Protein AF-K1T8C3-F1 (afdb_monomer)

Sequence (220 aa):
MRKIKLTFLLGMFLASLPAIAQTEEDAKNAALDFLKQKKGNAKLELSSSKLDVGTTSANAKSVGSSSTKSTGEVYAFNVQGGGFALVCTGNGNTAVAGYSNSGSLDVDNVPEAMKTWLTGYQAVMASSSLATKEPGWEGPSVTPVAPLIKTQWGQSAPYNCKCPSDGKQTAIVGCVPVALAQVLNYYHQNQKGGGSLKYAHVDSETEYEIDYSSTTYDWK

Nearest PDB structures (foldseek):
  8ain-assembly1_B  TM=4.071E-01  e=1.599E+00  Macrococcoides caseolyticum
  8avg-assembly1_B  TM=6.841E-01  e=3.950E+00  Mus musculus
  8pty-assembly1_B  TM=6.677E-01  e=5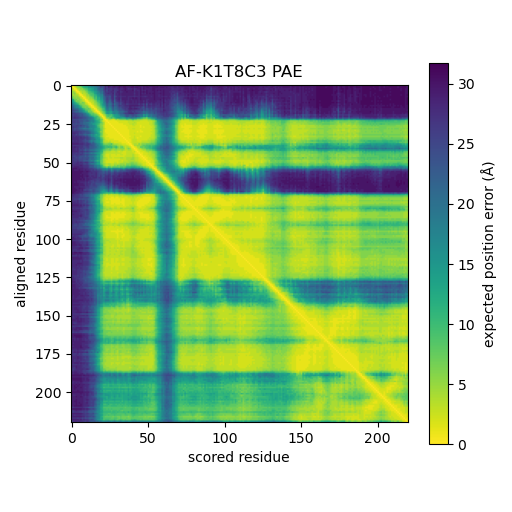.028E+00  Homo sapiens

InterPro domains:
  IPR000200 Peptidase C10, streptopain [PF01640] (153-220)
  IPR025896 Spi protease inhibitor [PF13734] (23-123)
  IPR038765 Papain-like cysteine peptidase superfamily [SSF54001] (23-219)
  IPR044934 Peptidase C10, streptopain superfmaily [G3DSA:3.90.70.50] (19-173)

Secondary structure (DSSP, 8-state):
-----------------------HHHHHHHHHHHHHHHTTS----EEEEE--------S-------------EEEEEEETTS-EEEEEEETTEEEEEEEESSS---GGG--HHHHHHHHHHHHHHT-TT--SSPPP--SPPPPPPPPS------SSTTTTTTS-B-SS-B----HHHHHHHHHHHHHT--SPP-SEEEEEETTTTEEEEEETTT------

Structure (mmCIF, N/CA/C/O backbone):
data_AF-K1T8C3-F1
#
_entry.id   AF-K1T8C3-F1
#
loop_
_atom_site.group_PDB
_atom_site.id
_atom_site.type_symbol
_atom_site.label_atom_id
_atom_site.label_alt_id
_atom_site.label_comp_id
_atom_site.label_asym_id
_atom_site.label_entity_id
_atom_site.label_seq_id
_atom_site.pdbx_PDB_ins_code
_atom_site.Cartn_x
_atom_site.Cartn_y
_atom_site.Cartn_z
_atom_site.occupancy
_atom_site.B_iso_or_equiv
_atom_site.auth_seq_id
_atom_site.auth_comp_id
_atom_site.auth_asym_id
_atom_site.auth_atom_id
_atom_site.pdbx_PDB_model_num
ATOM 1 N N . MET A 1 1 ? -39.412 14.018 74.501 1.00 39.91 1 MET A N 1
ATOM 2 C CA . MET A 1 1 ? -37.997 13.835 74.101 1.00 39.91 1 MET A CA 1
ATOM 3 C C . MET A 1 1 ? -37.887 12.628 73.172 1.00 39.91 1 MET A C 1
ATOM 5 O O . MET A 1 1 ? -37.902 11.503 73.649 1.00 39.91 1 MET A O 1
ATOM 9 N N . ARG A 1 2 ? -37.851 12.830 71.848 1.00 37.34 2 ARG A N 1
ATOM 10 C CA . ARG A 1 2 ? -37.714 11.750 70.852 1.00 37.34 2 ARG A CA 1
ATOM 11 C C . ARG A 1 2 ? -36.472 12.053 70.012 1.00 37.34 2 ARG A C 1
ATOM 13 O O . ARG A 1 2 ? -36.395 13.112 69.402 1.00 37.34 2 ARG A O 1
ATOM 20 N N . LYS A 1 3 ? -35.467 11.176 70.088 1.00 35.62 3 LYS A N 1
ATOM 21 C CA . LYS A 1 3 ? -34.147 11.358 69.467 1.00 35.62 3 LYS A CA 1
ATOM 22 C C . LYS A 1 3 ? -34.259 11.170 67.949 1.00 35.62 3 LYS A C 1
ATOM 24 O O . LYS A 1 3 ? -34.654 10.097 67.501 1.00 35.62 3 LYS A O 1
ATOM 29 N N . ILE A 1 4 ? -33.908 12.198 67.181 1.00 43.34 4 ILE A N 1
ATOM 30 C CA . ILE A 1 4 ? -33.774 12.141 65.720 1.00 43.34 4 ILE A CA 1
ATOM 31 C C . ILE A 1 4 ? -32.417 11.497 65.418 1.00 43.34 4 ILE A C 1
ATOM 33 O O . ILE A 1 4 ? -31.380 12.020 65.823 1.00 43.34 4 ILE A O 1
ATOM 37 N N . LYS A 1 5 ? -32.417 10.334 64.758 1.00 40.81 5 LYS A N 1
ATOM 38 C CA . LYS A 1 5 ? -31.193 9.705 64.247 1.00 40.81 5 LYS A CA 1
ATOM 39 C C . LYS A 1 5 ? -30.877 10.307 62.878 1.00 40.81 5 LYS A C 1
ATOM 41 O O . LYS A 1 5 ? -31.570 10.032 61.904 1.00 40.81 5 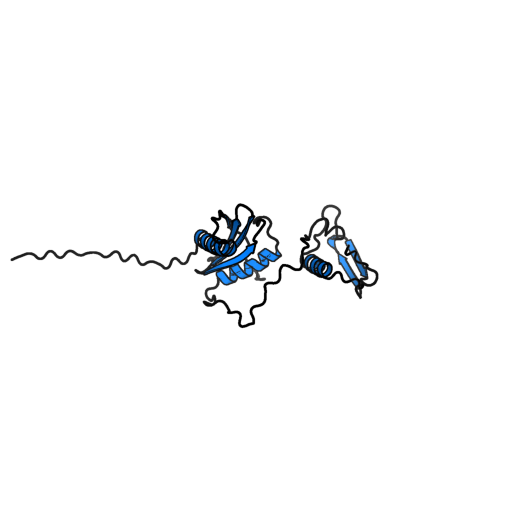LYS A O 1
ATOM 46 N N . LEU A 1 6 ? -29.850 11.150 62.838 1.00 39.12 6 LEU A N 1
ATOM 47 C CA . LEU A 1 6 ? -29.248 11.666 61.614 1.00 39.12 6 LEU A CA 1
ATOM 48 C C . LEU A 1 6 ? -28.389 10.548 61.010 1.00 39.12 6 LEU A C 1
ATOM 50 O O . LEU A 1 6 ? -27.412 10.120 61.622 1.00 39.12 6 LEU A O 1
ATOM 54 N N . THR A 1 7 ? -28.779 10.043 59.843 1.00 44.94 7 THR A N 1
ATOM 55 C CA . THR A 1 7 ? -28.033 8.995 59.134 1.00 44.94 7 THR A CA 1
ATOM 56 C C . THR A 1 7 ? -27.336 9.668 57.960 1.00 44.94 7 THR A C 1
ATOM 58 O O . THR A 1 7 ? -27.992 10.125 57.029 1.00 44.94 7 THR A O 1
ATOM 61 N N . PHE A 1 8 ? -26.016 9.816 58.059 1.00 42.06 8 PHE A N 1
ATOM 62 C CA . PHE A 1 8 ? -25.177 10.462 57.055 1.00 42.06 8 PHE A CA 1
ATOM 63 C C . PHE A 1 8 ? -24.877 9.444 55.947 1.00 42.06 8 PHE A C 1
ATOM 65 O O . PHE A 1 8 ? -24.092 8.518 56.143 1.00 42.06 8 PHE A O 1
ATOM 72 N N . LEU A 1 9 ? -25.559 9.567 54.808 1.00 41.97 9 LEU A N 1
ATOM 73 C CA . LEU A 1 9 ? -25.310 8.752 53.620 1.00 41.97 9 LEU A CA 1
ATOM 74 C C . LEU A 1 9 ? -24.150 9.399 52.852 1.00 41.97 9 LEU A C 1
ATOM 76 O O . LEU A 1 9 ? -24.328 10.386 5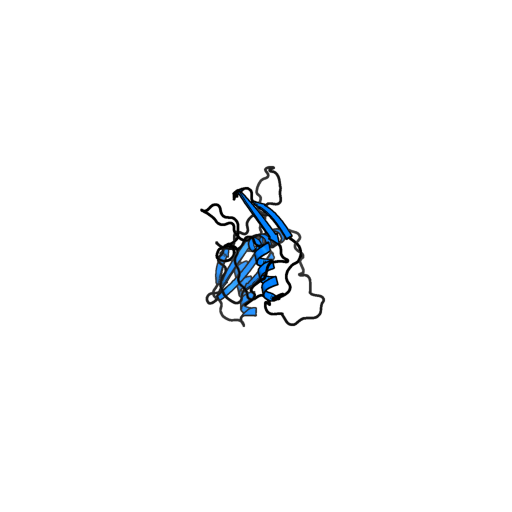2.141 1.00 41.97 9 LEU A O 1
ATOM 80 N N . LEU A 1 10 ? -22.942 8.878 53.070 1.00 41.66 10 LEU A N 1
ATOM 81 C CA . LEU A 1 10 ? -21.730 9.283 52.365 1.00 41.66 10 LEU A CA 1
ATOM 82 C C . LEU A 1 10 ? -21.832 8.792 50.912 1.00 41.66 10 LEU A C 1
ATOM 84 O O . LEU A 1 10 ? -21.573 7.628 50.616 1.00 41.66 10 LEU A O 1
ATOM 88 N N . GLY A 1 11 ? -22.277 9.672 50.016 1.00 42.03 11 GLY A N 1
ATOM 89 C CA . GLY A 1 11 ? -22.319 9.409 48.582 1.00 42.03 11 GLY A CA 1
ATOM 90 C C . GLY A 1 11 ? -20.906 9.242 48.030 1.00 42.03 11 GLY A C 1
ATOM 91 O O . GLY A 1 11 ? -20.135 10.199 47.983 1.00 42.03 11 GLY A O 1
ATOM 92 N N . MET A 1 12 ? -20.571 8.025 47.605 1.00 46.81 12 MET A N 1
ATOM 93 C CA . MET A 1 12 ? -19.387 7.747 46.796 1.00 46.81 12 MET A CA 1
ATOM 94 C C . MET A 1 12 ? -19.615 8.370 45.413 1.00 46.81 12 MET A C 1
ATOM 96 O O . MET A 1 12 ? -20.233 7.773 44.534 1.00 46.81 12 MET A O 1
ATOM 100 N N . PHE A 1 13 ? -19.167 9.612 45.235 1.00 42.78 13 PHE A N 1
ATOM 101 C CA . PHE A 1 13 ? -19.073 10.245 43.925 1.00 42.78 13 PHE A CA 1
ATOM 102 C C . PHE A 1 13 ? -17.903 9.574 43.191 1.00 42.78 13 PHE A C 1
ATOM 104 O O . PHE A 1 13 ? -16.757 10.012 43.275 1.00 42.78 13 PHE A O 1
ATOM 111 N N . LEU A 1 14 ? -18.174 8.449 42.525 1.00 41.88 14 LEU A N 1
ATOM 112 C CA . LEU A 1 14 ? -17.294 7.924 41.486 1.00 41.88 14 LEU A CA 1
ATOM 113 C C . LEU A 1 14 ? -17.307 8.959 40.363 1.00 41.88 14 LEU A C 1
ATOM 115 O O . LEU A 1 14 ? -18.181 8.946 39.501 1.00 41.88 14 LEU A O 1
ATOM 119 N N . ALA A 1 15 ? -16.372 9.906 40.413 1.00 36.47 15 ALA A N 1
ATOM 120 C CA . ALA A 1 15 ? -16.057 10.726 39.262 1.00 36.47 15 ALA A CA 1
ATOM 121 C C . ALA A 1 15 ? -15.647 9.760 38.145 1.00 36.47 15 ALA A C 1
ATOM 123 O O . ALA A 1 15 ? -14.562 9.177 38.192 1.00 36.47 15 ALA A O 1
ATOM 124 N N . SER A 1 16 ? -16.539 9.538 37.177 1.00 41.22 16 SER A N 1
ATOM 125 C CA . SER A 1 16 ? -16.178 8.886 35.928 1.00 41.22 16 SER A CA 1
ATOM 126 C C . SER A 1 16 ? -15.172 9.807 35.249 1.00 41.22 16 SER A C 1
ATOM 128 O O . SER A 1 16 ? -15.541 10.786 34.597 1.00 41.22 16 SER A O 1
ATOM 130 N N . LEU A 1 17 ? -13.887 9.540 35.463 1.00 37.34 17 LEU A N 1
ATOM 131 C CA . LEU A 1 17 ? -12.852 10.074 34.597 1.00 37.34 17 LEU A CA 1
ATOM 132 C C . LEU A 1 17 ? -13.274 9.697 33.170 1.00 37.34 17 LEU A C 1
ATOM 134 O O . LEU A 1 17 ? -13.581 8.521 32.944 1.00 37.34 17 LEU A O 1
ATOM 138 N N . PRO A 1 18 ? -13.360 10.644 32.219 1.00 39.75 18 PRO A N 1
ATOM 139 C CA . PRO A 1 18 ? -13.521 10.261 30.829 1.00 39.75 18 PRO A CA 1
ATOM 140 C C . PRO A 1 18 ? -12.344 9.339 30.517 1.00 39.75 18 PRO A C 1
ATOM 142 O O . PRO A 1 18 ? -11.188 9.713 30.721 1.00 39.75 18 PRO A O 1
ATOM 145 N N . ALA A 1 19 ? -12.638 8.097 30.139 1.00 39.19 19 ALA A N 1
ATOM 146 C CA . ALA A 1 19 ? -11.622 7.118 29.803 1.00 39.19 19 ALA A CA 1
ATOM 147 C C . ALA A 1 19 ? -10.959 7.565 28.494 1.00 39.19 19 ALA A C 1
ATOM 149 O O . ALA A 1 19 ? -11.353 7.154 27.409 1.00 39.19 19 ALA A O 1
ATOM 150 N N . ILE A 1 20 ? -9.978 8.464 28.580 1.00 50.44 20 ILE A N 1
ATOM 151 C CA . ILE A 1 20 ? -9.155 8.861 27.436 1.00 50.44 20 ILE A CA 1
ATOM 152 C C . ILE A 1 20 ? -8.042 7.819 27.305 1.00 50.44 20 ILE A C 1
ATOM 154 O O . ILE A 1 20 ? -6.873 8.066 27.585 1.00 50.44 20 ILE A O 1
ATOM 158 N N . ALA A 1 21 ? -8.451 6.609 26.946 1.00 49.03 21 ALA A N 1
ATOM 159 C CA . ALA A 1 21 ? -7.615 5.552 26.407 1.00 49.03 21 ALA A CA 1
ATOM 160 C C . ALA A 1 21 ? -8.556 4.653 25.607 1.00 49.03 21 ALA A C 1
ATOM 162 O O . ALA A 1 21 ? -9.260 3.825 26.179 1.00 49.03 21 ALA A O 1
ATOM 163 N N . GLN A 1 22 ? -8.624 4.877 24.297 1.00 70.69 22 GLN A N 1
ATOM 164 C CA . GLN A 1 22 ? -9.286 3.922 23.421 1.00 70.69 22 GLN A CA 1
ATOM 165 C C . GLN A 1 22 ? -8.441 2.665 23.350 1.00 70.69 22 GLN A C 1
ATOM 167 O O . GLN A 1 22 ? -7.231 2.726 23.143 1.00 70.69 22 GLN A O 1
ATOM 172 N N . THR A 1 23 ? -9.095 1.544 23.590 1.00 80.38 23 THR A N 1
ATOM 173 C CA . THR A 1 23 ? -8.469 0.237 23.714 1.00 80.38 23 THR A CA 1
ATOM 174 C C . THR A 1 23 ? -8.455 -0.487 22.369 1.00 80.38 23 THR A C 1
ATOM 176 O O . THR A 1 23 ? -9.200 -0.152 21.448 1.00 80.38 23 THR A O 1
ATOM 179 N N . GLU A 1 24 ? -7.646 -1.540 22.264 1.00 89.12 24 GLU A N 1
ATOM 180 C CA . GLU A 1 24 ? -7.713 -2.495 21.149 1.00 89.12 24 GLU A CA 1
ATOM 181 C C . GLU A 1 24 ? -9.136 -3.048 20.940 1.00 89.12 24 GLU A C 1
ATOM 183 O O . GLU A 1 24 ? -9.548 -3.295 19.808 1.00 89.12 24 GLU A O 1
ATOM 188 N N . GLU A 1 25 ? -9.914 -3.192 22.017 1.00 88.88 25 GLU A N 1
ATOM 189 C CA . GLU A 1 25 ? -11.302 -3.651 21.948 1.00 88.88 25 GLU A CA 1
ATOM 190 C C . GLU A 1 25 ? -12.218 -2.611 21.282 1.00 88.88 25 GLU A C 1
ATOM 192 O O . GLU A 1 25 ? -13.070 -2.977 20.474 1.00 88.88 25 GLU A O 1
ATOM 197 N N . ASP A 1 26 ? -12.011 -1.314 21.530 1.00 88.62 26 ASP A N 1
ATOM 198 C CA . ASP A 1 26 ? -12.749 -0.247 20.836 1.00 88.62 26 ASP A CA 1
ATOM 199 C C . ASP A 1 26 ? -12.435 -0.255 19.336 1.00 88.62 26 ASP A C 1
ATOM 201 O O . ASP A 1 26 ? -13.340 -0.183 18.499 1.00 88.62 26 ASP A O 1
ATOM 205 N N . ALA A 1 27 ? -11.157 -0.434 18.988 1.00 92.94 27 ALA A N 1
ATOM 206 C CA . ALA A 1 27 ? -10.725 -0.574 17.603 1.00 92.94 27 ALA A CA 1
ATOM 207 C C . ALA A 1 27 ? -11.364 -1.801 16.930 1.00 92.94 27 ALA A C 1
ATOM 209 O O . ALA A 1 27 ? -11.846 -1.726 15.797 1.00 92.94 27 ALA A O 1
ATOM 210 N N . LYS A 1 28 ? -11.420 -2.927 17.647 1.00 94.38 28 LYS A N 1
ATOM 211 C CA . LYS A 1 28 ? -12.033 -4.171 17.176 1.00 94.38 28 LYS A CA 1
ATOM 212 C C . LYS A 1 28 ? -13.534 -4.021 16.960 1.00 94.38 28 LYS A C 1
ATOM 214 O O . LYS A 1 28 ? -14.050 -4.504 15.952 1.00 94.38 28 LYS A O 1
ATOM 219 N N . ASN A 1 29 ? -14.231 -3.340 17.866 1.00 92.62 29 ASN A N 1
ATOM 220 C CA . ASN A 1 29 ? -15.659 -3.061 17.731 1.00 92.62 29 ASN A CA 1
ATOM 221 C C . ASN A 1 29 ? -15.935 -2.170 16.515 1.00 92.62 29 ASN A C 1
ATOM 223 O O . ASN A 1 29 ? -16.790 -2.512 15.698 1.00 92.62 29 ASN A O 1
ATOM 227 N N . ALA A 1 30 ? -15.141 -1.114 16.311 1.00 93.38 30 ALA A N 1
ATOM 228 C CA . ALA A 1 30 ? -15.240 -0.277 15.115 1.00 93.38 30 ALA A CA 1
ATOM 229 C C . ALA A 1 30 ? -15.002 -1.076 13.818 1.00 93.38 30 ALA A C 1
ATOM 231 O O . ALA A 1 30 ? -15.750 -0.923 12.849 1.00 93.38 30 ALA A O 1
ATOM 232 N N . ALA A 1 31 ? -14.007 -1.972 13.800 1.00 95.06 31 ALA A N 1
ATOM 233 C CA . ALA A 1 31 ? -13.770 -2.872 12.671 1.00 95.06 31 ALA A CA 1
ATOM 234 C C . ALA A 1 31 ? -14.957 -3.816 12.423 1.00 95.06 31 ALA A C 1
ATOM 236 O O . ALA A 1 31 ? -15.388 -3.976 11.279 1.00 95.06 31 ALA A O 1
ATOM 237 N N . LEU A 1 32 ? -15.493 -4.441 13.477 1.00 93.50 32 LEU A N 1
ATOM 238 C CA . LEU A 1 32 ? -16.640 -5.346 13.391 1.00 93.50 32 LEU A CA 1
ATOM 239 C C . LEU A 1 32 ? -17.866 -4.643 12.818 1.00 93.50 32 LEU A C 1
ATOM 241 O O . LEU A 1 32 ? -18.482 -5.173 11.894 1.00 93.50 32 LEU A O 1
ATOM 245 N N . ASP A 1 33 ? -18.219 -3.476 13.349 1.00 92.56 33 ASP A N 1
ATOM 246 C CA . ASP A 1 33 ? -19.406 -2.733 12.927 1.00 92.56 33 ASP A CA 1
ATOM 247 C C . ASP A 1 33 ? -19.290 -2.296 11.466 1.00 92.56 33 ASP A C 1
ATOM 249 O O . ASP A 1 33 ? -20.199 -2.537 10.665 1.00 92.56 33 ASP A O 1
ATOM 253 N N . PHE A 1 34 ? -18.126 -1.767 11.082 1.00 93.81 34 PHE A N 1
ATOM 254 C CA . PHE A 1 34 ? -17.842 -1.396 9.701 1.00 93.81 34 PHE A CA 1
ATOM 255 C C . PHE A 1 34 ? -17.934 -2.598 8.746 1.00 93.81 34 PHE A C 1
ATOM 257 O O . PHE A 1 34 ? -18.611 -2.544 7.715 1.00 93.81 34 PHE A O 1
ATOM 264 N N . LEU A 1 35 ? -17.282 -3.716 9.079 1.00 93.19 35 LEU A N 1
ATOM 265 C CA . LEU A 1 35 ? -17.250 -4.898 8.217 1.00 93.19 35 LEU A CA 1
ATOM 266 C C . LEU A 1 35 ? -18.611 -5.600 8.139 1.00 93.19 35 LEU A C 1
ATOM 268 O O . LEU A 1 35 ? -18.974 -6.085 7.066 1.00 93.19 35 LEU A O 1
ATOM 272 N N . LYS A 1 36 ? -19.393 -5.624 9.225 1.00 91.56 36 LYS A N 1
ATOM 273 C CA . LYS A 1 36 ? -20.777 -6.126 9.218 1.00 91.56 36 LYS A CA 1
ATOM 274 C C . LYS A 1 36 ? -21.643 -5.312 8.271 1.00 91.56 36 LYS A C 1
ATOM 276 O O . LYS A 1 36 ? -22.333 -5.901 7.441 1.00 91.56 36 LYS A O 1
ATOM 281 N N . GLN A 1 37 ? -21.553 -3.983 8.326 1.00 89.75 37 GLN A N 1
ATOM 282 C CA . GLN A 1 37 ? -22.290 -3.117 7.408 1.00 89.75 37 GLN A CA 1
ATOM 283 C C . GLN A 1 37 ? -21.930 -3.414 5.943 1.00 89.75 37 GLN A C 1
ATOM 285 O O . GLN A 1 37 ? -22.808 -3.446 5.083 1.00 89.75 37 GLN A O 1
ATOM 290 N N . LYS A 1 38 ? -20.650 -3.687 5.652 1.00 86.25 38 LYS A N 1
ATOM 291 C CA . LYS A 1 38 ? -20.183 -4.029 4.297 1.00 86.25 38 LYS A CA 1
ATOM 292 C C . LYS A 1 38 ? -20.557 -5.443 3.844 1.00 86.25 38 LYS A C 1
ATOM 294 O O . LYS A 1 38 ? -20.815 -5.635 2.660 1.00 86.25 38 LYS A O 1
ATOM 299 N N . LYS A 1 39 ? -20.592 -6.423 4.753 1.00 83.19 39 LYS A N 1
ATOM 300 C CA . LYS A 1 39 ? -20.848 -7.848 4.459 1.00 83.19 39 LYS A CA 1
ATOM 301 C C . LYS A 1 39 ? -22.284 -8.304 4.764 1.00 83.19 39 LYS A C 1
ATOM 303 O O . LYS A 1 39 ? -22.534 -9.503 4.853 1.00 83.19 39 LYS A O 1
ATOM 308 N N . GLY A 1 40 ? -23.232 -7.380 4.929 1.00 83.19 40 GLY A N 1
ATOM 309 C CA . GLY A 1 40 ? -24.651 -7.711 5.107 1.00 83.19 40 GLY A CA 1
ATOM 310 C C . GLY A 1 40 ? -24.998 -8.309 6.476 1.00 83.19 40 GLY A C 1
ATOM 311 O O . GLY A 1 40 ? -25.798 -9.234 6.556 1.00 83.19 40 GLY A O 1
ATOM 312 N N . ASN A 1 41 ? -24.404 -7.789 7.554 1.00 79.25 41 ASN A N 1
ATOM 313 C CA . ASN A 1 41 ? -24.651 -8.178 8.951 1.00 79.25 41 ASN A CA 1
ATOM 314 C C . ASN A 1 41 ? -24.329 -9.643 9.295 1.00 79.25 41 ASN A C 1
ATOM 316 O O . ASN A 1 41 ? -24.865 -10.192 10.260 1.00 79.25 41 ASN A O 1
ATOM 320 N N . ALA A 1 42 ? -23.430 -10.278 8.543 1.00 80.62 42 ALA A N 1
ATOM 321 C CA . ALA A 1 42 ? -22.931 -11.608 8.872 1.00 80.62 42 ALA A CA 1
ATOM 322 C C . ALA A 1 42 ? -22.225 -11.630 10.242 1.00 80.62 42 ALA A C 1
ATOM 324 O O . ALA A 1 42 ? -21.601 -10.651 10.661 1.00 80.62 42 ALA A O 1
ATOM 325 N N . LYS A 1 43 ? -22.271 -12.775 10.932 1.00 87.62 43 LYS A N 1
ATOM 326 C CA . LYS A 1 43 ? -21.401 -13.014 12.088 1.00 87.62 43 LYS A CA 1
ATOM 327 C C . LYS A 1 43 ? -19.959 -13.118 11.580 1.00 87.62 43 LYS A C 1
ATOM 329 O O . LYS A 1 43 ? -19.666 -13.982 10.760 1.00 87.62 43 LYS A O 1
ATOM 334 N N . LEU A 1 44 ? -19.084 -12.230 12.051 1.00 91.38 44 LEU A N 1
ATOM 335 C CA . LEU A 1 44 ? -17.672 -12.184 11.670 1.00 91.38 44 LEU A CA 1
ATOM 336 C C . LEU A 1 44 ? -16.800 -12.551 12.867 1.00 91.38 44 LEU A C 1
ATOM 338 O O . LEU A 1 44 ? -17.039 -12.070 13.975 1.00 91.38 44 LEU A O 1
ATOM 342 N N . GLU A 1 45 ? -15.777 -13.361 12.621 1.00 93.88 45 GLU A N 1
ATOM 343 C CA . GLU A 1 45 ? -14.712 -13.637 13.582 1.00 93.88 45 GLU A CA 1
ATOM 344 C C . GLU A 1 45 ? -13.432 -12.957 13.100 1.00 93.88 45 G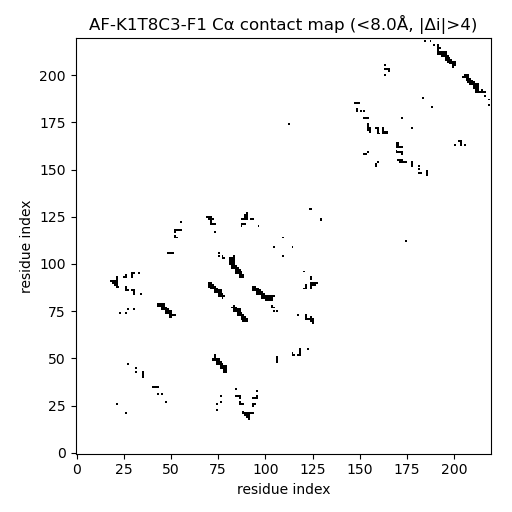LU A C 1
ATOM 346 O O . GLU A 1 45 ? -13.052 -13.096 11.933 1.00 93.88 45 GLU A O 1
ATOM 351 N N . LEU A 1 46 ? -12.811 -12.171 13.984 1.00 93.69 46 LEU A N 1
ATOM 352 C CA . LEU A 1 46 ? -11.629 -11.371 13.676 1.00 93.69 46 LEU A CA 1
ATOM 353 C C . LEU A 1 46 ? -10.438 -11.832 14.513 1.00 93.69 46 LEU A C 1
ATOM 355 O O . LEU A 1 46 ? -10.566 -11.972 15.732 1.00 93.69 46 LEU A O 1
ATOM 359 N N . SER A 1 47 ? -9.273 -11.972 13.884 1.00 94.75 47 SER A N 1
ATOM 360 C CA . SER A 1 47 ? -7.993 -11.977 14.594 1.00 94.75 47 SER A CA 1
ATOM 361 C C . SER A 1 47 ? -7.451 -10.553 14.662 1.00 94.75 47 SER A C 1
ATOM 363 O O . SER A 1 47 ? -7.436 -9.862 13.643 1.00 94.75 47 SER A O 1
ATOM 365 N N . SER A 1 48 ? -6.993 -10.136 15.838 1.00 94.44 48 SER A N 1
ATOM 366 C CA . SER A 1 48 ? -6.405 -8.815 16.061 1.00 94.44 48 SER A CA 1
ATOM 367 C C . SER A 1 48 ? -4.884 -8.874 16.000 1.00 94.44 48 SER A C 1
ATOM 369 O O . SER A 1 48 ? -4.269 -9.849 16.437 1.00 94.44 48 SER A O 1
ATOM 371 N N . SER A 1 49 ? -4.267 -7.831 15.461 1.00 94.00 49 SER A N 1
ATOM 372 C CA . SER A 1 49 ? -2.823 -7.636 15.494 1.00 94.00 49 SER A CA 1
ATOM 373 C C . SER A 1 49 ? -2.517 -6.148 15.557 1.00 94.00 49 SER A C 1
ATOM 375 O O . SER A 1 49 ? -3.006 -5.368 14.740 1.00 94.00 49 SER A O 1
ATOM 377 N N . LYS A 1 50 ? -1.691 -5.739 16.519 1.00 92.25 50 LYS A N 1
ATOM 378 C CA . LYS A 1 50 ? -1.152 -4.380 16.541 1.00 92.25 50 LYS A CA 1
ATOM 379 C C . LYS A 1 50 ? -0.105 -4.248 15.440 1.00 92.25 50 LYS A C 1
ATOM 381 O O . LYS A 1 50 ? 0.787 -5.085 15.345 1.00 92.25 50 LYS A O 1
ATOM 386 N N . LEU A 1 51 ? -0.214 -3.203 14.630 1.00 91.12 51 LEU A N 1
ATOM 387 C CA . LEU A 1 51 ? 0.721 -2.939 13.546 1.00 91.12 51 LEU A CA 1
ATOM 388 C C . LEU A 1 51 ? 1.753 -1.897 13.983 1.00 91.12 51 LEU A C 1
ATOM 390 O O . LEU A 1 51 ? 1.395 -0.777 14.352 1.00 91.12 51 LEU A O 1
ATOM 394 N N . ASP A 1 52 ? 3.033 -2.256 13.904 1.00 89.38 52 ASP A N 1
ATOM 395 C CA . ASP A 1 52 ? 4.123 -1.295 14.054 1.00 89.38 52 ASP A CA 1
ATOM 396 C C . ASP A 1 52 ? 4.348 -0.560 12.727 1.00 89.38 52 ASP A C 1
ATOM 398 O O . ASP A 1 52 ? 4.891 -1.099 11.759 1.00 89.38 52 ASP A O 1
ATOM 402 N N . VAL A 1 53 ? 3.877 0.683 12.673 1.00 84.62 53 VAL A N 1
ATOM 403 C CA . VAL A 1 53 ? 4.011 1.557 11.502 1.00 84.62 53 VAL A CA 1
ATOM 404 C C . VAL A 1 53 ? 5.279 2.417 11.560 1.00 84.62 53 VAL A C 1
ATOM 406 O O . VAL A 1 53 ? 5.532 3.183 10.635 1.00 84.62 53 VAL A O 1
ATOM 409 N N . GLY A 1 54 ? 6.101 2.260 12.605 1.00 76.75 54 GLY A N 1
ATOM 410 C CA . GLY A 1 54 ? 7.260 3.101 12.884 1.00 76.75 54 GLY A CA 1
ATOM 411 C C . GLY A 1 54 ? 6.886 4.429 13.547 1.00 76.75 54 GLY A C 1
ATOM 412 O O . GLY A 1 54 ? 5.719 4.775 13.707 1.00 76.75 54 GLY A O 1
ATOM 413 N N . THR A 1 55 ? 7.897 5.197 13.958 1.00 62.84 55 THR A N 1
ATOM 414 C CA . THR A 1 55 ? 7.704 6.564 14.462 1.00 62.84 55 THR A CA 1
ATOM 415 C C . THR A 1 55 ? 7.912 7.568 13.334 1.00 62.84 55 THR A C 1
ATOM 417 O O . THR A 1 55 ? 8.705 7.334 12.420 1.00 62.84 55 THR A O 1
ATOM 420 N N . THR A 1 56 ? 7.231 8.715 13.389 1.00 50.22 56 THR A N 1
ATOM 421 C CA . THR A 1 56 ? 7.539 9.850 12.513 1.00 50.22 56 THR A CA 1
ATOM 422 C C . THR A 1 56 ? 8.955 10.347 12.815 1.00 50.22 56 THR A C 1
ATOM 424 O O . THR A 1 56 ? 9.145 11.253 13.625 1.00 50.22 56 THR A O 1
ATOM 427 N N . SER A 1 57 ? 9.969 9.767 12.173 1.00 39.75 57 SER A N 1
ATOM 428 C CA . SER A 1 57 ? 11.300 10.362 12.110 1.00 39.75 57 SER A CA 1
ATOM 429 C C . SER A 1 57 ? 11.254 11.470 11.061 1.00 39.75 57 SER A C 1
ATOM 431 O O . SER A 1 57 ? 11.723 11.338 9.934 1.00 39.75 57 SER A O 1
ATOM 433 N N . ALA A 1 58 ? 10.608 12.583 11.416 1.00 38.41 58 ALA A N 1
ATOM 434 C CA . ALA A 1 58 ? 10.960 13.842 10.785 1.00 38.41 58 ALA A CA 1
ATOM 435 C C . ALA A 1 58 ? 12.452 14.061 11.069 1.00 38.41 58 ALA A C 1
ATOM 437 O O . ALA A 1 58 ? 12.889 13.818 12.190 1.00 38.41 58 ALA A O 1
ATOM 438 N N . ASN A 1 59 ? 13.215 14.488 10.065 1.00 33.50 59 ASN A N 1
ATOM 439 C CA . ASN A 1 59 ? 14.614 14.920 10.143 1.00 33.50 59 ASN A CA 1
ATOM 440 C C . ASN A 1 59 ? 14.885 15.879 11.330 1.00 33.50 59 ASN A C 1
ATOM 442 O O . ASN A 1 59 ? 15.014 17.089 11.161 1.00 33.50 59 ASN A O 1
ATOM 446 N N . ALA A 1 60 ? 14.991 15.351 12.544 1.00 33.38 60 ALA A N 1
ATOM 447 C CA . ALA A 1 60 ? 15.261 16.093 13.757 1.00 33.38 60 ALA A CA 1
ATOM 448 C C . ALA A 1 60 ? 16.562 15.549 14.333 1.00 33.38 60 ALA A C 1
ATOM 450 O O . ALA A 1 60 ? 16.612 14.484 14.950 1.00 33.38 60 ALA A O 1
ATOM 451 N N . LYS A 1 61 ? 17.640 16.302 14.090 1.00 32.31 61 LYS A N 1
ATOM 452 C CA . LYS A 1 61 ? 18.887 16.186 14.842 1.00 32.31 61 LYS A CA 1
ATOM 453 C C . LYS A 1 61 ? 18.562 16.059 16.331 1.00 32.31 61 LYS A C 1
ATOM 455 O O . LYS A 1 61 ? 17.778 16.834 16.872 1.00 32.31 61 LYS A O 1
ATOM 460 N N . SER A 1 62 ? 19.203 15.079 16.954 1.00 44.09 62 SER A N 1
ATOM 461 C CA . SER A 1 62 ? 19.163 14.772 18.378 1.00 44.09 62 SER A CA 1
ATOM 462 C C . SER A 1 62 ? 19.143 16.017 19.269 1.00 44.09 62 SER A C 1
ATOM 464 O O . SER A 1 62 ? 20.121 16.763 19.300 1.00 44.09 62 SER A O 1
ATOM 466 N N . VAL A 1 63 ? 18.097 16.166 20.077 1.00 34.62 63 VAL A N 1
ATOM 467 C CA . VAL A 1 63 ? 18.181 16.799 21.397 1.00 34.62 63 VAL A CA 1
ATOM 468 C C . VAL A 1 63 ? 17.264 15.999 22.310 1.00 34.62 63 VAL A C 1
ATOM 470 O O . VAL A 1 63 ? 16.089 15.804 22.004 1.00 34.62 63 VAL A O 1
ATOM 473 N N . GLY A 1 64 ? 17.834 15.468 23.392 1.00 42.94 64 GLY A N 1
ATOM 474 C CA . GLY A 1 64 ? 17.109 14.663 24.361 1.00 42.94 64 GLY A CA 1
ATOM 475 C C . GLY A 1 64 ? 15.900 15.410 24.909 1.00 42.94 64 GLY A C 1
ATOM 476 O O . GLY A 1 64 ? 16.000 16.562 25.322 1.00 42.94 64 GLY A O 1
ATOM 477 N N . SER A 1 65 ? 14.760 14.732 24.930 1.00 31.56 65 SER A N 1
ATOM 478 C CA . SER A 1 65 ? 13.637 15.122 25.763 1.00 31.56 65 SER A CA 1
ATOM 479 C C . SER A 1 65 ? 12.794 13.891 26.062 1.00 31.56 65 SER A C 1
ATOM 481 O O . SER A 1 65 ? 12.535 13.065 25.189 1.00 31.56 65 SER A O 1
ATOM 483 N N . SER A 1 66 ? 12.455 13.766 27.338 1.00 32.28 66 SER A N 1
ATOM 484 C CA . SER A 1 66 ? 11.636 12.733 27.959 1.00 32.28 66 SER A CA 1
ATOM 485 C C . SER A 1 66 ? 10.492 12.251 27.055 1.00 32.28 66 SER A C 1
ATOM 487 O O . SER A 1 66 ? 9.651 13.039 26.625 1.00 32.28 66 SER A O 1
ATOM 489 N N . SER A 1 67 ? 10.458 10.947 26.779 1.00 33.62 67 SER A N 1
ATOM 490 C CA . SER A 1 67 ? 9.454 10.256 25.968 1.00 33.62 67 SER A CA 1
ATOM 491 C C . SER A 1 67 ? 8.099 10.147 26.682 1.00 33.62 67 SER A C 1
ATOM 493 O O . SER A 1 67 ? 7.620 9.065 27.022 1.00 33.62 67 SER A O 1
ATOM 495 N N . THR A 1 68 ? 7.420 11.271 26.891 1.00 31.89 68 THR A N 1
ATOM 496 C CA . THR A 1 68 ? 5.989 11.267 27.220 1.00 31.89 68 THR A CA 1
ATOM 497 C C . THR A 1 68 ? 5.156 11.066 25.950 1.00 31.89 68 THR A C 1
ATOM 499 O O . THR A 1 68 ? 4.849 12.014 25.235 1.00 31.89 68 THR A O 1
ATOM 502 N N . LYS A 1 69 ? 4.863 9.779 25.694 1.00 45.41 69 LYS A N 1
ATOM 503 C CA . LYS A 1 69 ? 3.818 9.154 24.853 1.00 45.41 69 LYS A CA 1
ATOM 504 C C . LYS A 1 69 ? 2.905 10.095 24.051 1.00 45.41 69 LYS A C 1
ATOM 506 O O . LYS A 1 69 ? 1.992 10.704 24.598 1.00 45.41 69 LYS A O 1
ATOM 511 N N . SER A 1 70 ? 3.063 10.043 22.732 1.00 48.22 70 SER A N 1
ATOM 512 C CA . SER A 1 70 ? 2.004 10.324 21.759 1.00 48.22 70 SER A CA 1
ATOM 513 C C . SER A 1 70 ? 1.266 9.002 21.459 1.00 48.22 70 SER A C 1
ATOM 515 O O . SER A 1 70 ? 1.895 7.954 21.324 1.00 48.22 70 SER A O 1
ATOM 517 N N . THR A 1 71 ? -0.067 9.046 21.502 1.00 67.81 71 THR A N 1
ATOM 518 C CA . THR A 1 71 ? -1.020 7.970 21.868 1.00 67.81 71 THR A CA 1
ATOM 519 C C . THR A 1 71 ? -1.735 7.324 20.675 1.00 67.81 71 THR A C 1
ATOM 521 O O . THR A 1 71 ? -2.767 6.680 20.852 1.00 67.81 71 THR A O 1
ATOM 524 N N . GLY A 1 72 ? -1.215 7.529 19.463 1.00 82.31 72 GLY A N 1
ATOM 525 C CA . GLY A 1 72 ? -1.777 6.962 18.242 1.00 82.31 72 GLY A CA 1
ATOM 526 C C . GLY A 1 72 ? -1.392 5.491 18.072 1.00 82.31 72 GLY A C 1
ATOM 527 O O . GLY A 1 72 ? -0.205 5.161 18.108 1.00 82.31 72 GLY A O 1
ATOM 528 N N . GLU A 1 73 ? -2.356 4.609 17.832 1.00 91.38 73 GLU A N 1
ATOM 529 C CA . GLU A 1 73 ? -2.120 3.185 17.571 1.00 91.38 73 GLU A CA 1
ATOM 530 C C . GLU A 1 73 ? -2.816 2.744 16.284 1.00 91.38 73 GLU A C 1
ATOM 532 O O . GLU A 1 73 ? -3.821 3.321 15.867 1.00 91.38 73 GLU A O 1
ATOM 537 N N . VAL A 1 74 ? -2.251 1.730 15.627 1.00 92.88 74 VAL A N 1
ATOM 538 C CA . VAL A 1 74 ? -2.820 1.128 14.421 1.00 92.88 74 VAL A CA 1
ATOM 539 C C . VAL A 1 74 ? -3.008 -0.359 14.668 1.00 92.88 74 VAL A C 1
ATOM 541 O O . VAL A 1 74 ? -2.081 -1.060 15.075 1.00 92.88 74 VAL A O 1
ATOM 544 N N . TYR A 1 75 ? -4.215 -0.836 14.404 1.00 95.44 75 TYR A N 1
ATOM 545 C CA . TYR A 1 75 ? -4.612 -2.226 14.552 1.00 95.44 75 TYR A CA 1
ATOM 546 C C . TYR A 1 75 ? -5.071 -2.784 13.213 1.00 95.44 75 TYR A C 1
ATOM 548 O O . TYR A 1 75 ? -5.774 -2.118 12.452 1.00 95.44 75 TYR A O 1
ATOM 556 N N . ALA A 1 76 ? -4.687 -4.023 12.940 1.00 96.50 76 ALA A N 1
ATOM 557 C CA . ALA A 1 76 ? -5.163 -4.811 11.823 1.00 96.50 76 ALA A CA 1
ATOM 558 C C . ALA A 1 76 ? -6.079 -5.922 12.337 1.00 96.50 76 ALA A C 1
ATOM 560 O O . ALA A 1 76 ? -5.726 -6.670 13.247 1.00 96.50 76 ALA A O 1
ATOM 561 N N . PHE A 1 77 ? -7.244 -6.053 11.712 1.00 97.38 77 PHE A N 1
ATOM 562 C CA . PHE A 1 77 ? -8.216 -7.087 12.023 1.00 97.38 77 PHE A CA 1
ATOM 563 C C . PHE A 1 77 ? -8.490 -7.929 10.784 1.00 97.38 77 PHE A C 1
ATOM 565 O O . PHE A 1 77 ? -9.211 -7.494 9.884 1.00 97.38 77 PHE A O 1
ATOM 572 N N . ASN A 1 78 ? -7.920 -9.132 10.731 1.00 97.56 78 ASN A N 1
ATOM 573 C CA . ASN A 1 78 ? -8.189 -10.085 9.654 1.00 97.56 78 ASN A CA 1
ATOM 574 C C . ASN A 1 78 ? -9.488 -10.841 9.928 1.00 97.56 78 ASN A C 1
ATOM 576 O O . ASN A 1 78 ? -9.716 -11.311 11.041 1.00 97.56 78 ASN A O 1
ATOM 580 N N . VAL A 1 79 ? -10.324 -10.984 8.903 1.00 96.50 79 VAL A N 1
ATOM 581 C CA . VAL A 1 79 ? -11.587 -11.722 8.966 1.00 96.50 79 VAL A CA 1
ATOM 582 C C . VAL A 1 79 ? -11.325 -13.190 8.661 1.00 96.50 79 VAL A C 1
ATOM 584 O O . VAL A 1 79 ? -10.758 -13.518 7.616 1.00 96.50 79 VAL A O 1
ATOM 587 N N . GLN A 1 80 ? -11.797 -14.094 9.518 1.00 93.88 80 GLN A N 1
ATOM 588 C CA . GLN A 1 80 ? -11.783 -15.519 9.201 1.00 93.88 80 GLN A CA 1
ATOM 589 C C . GLN A 1 80 ? -12.614 -15.776 7.931 1.00 93.88 80 GLN A C 1
ATOM 591 O O . GLN A 1 80 ? -13.767 -15.360 7.829 1.00 93.88 80 GLN A O 1
ATOM 596 N N . GLY A 1 81 ? -12.019 -16.434 6.935 1.00 89.44 81 GLY A N 1
ATOM 597 C CA . GLY A 1 81 ? -12.639 -16.618 5.616 1.00 89.44 81 GLY A CA 1
ATOM 598 C C . GLY A 1 81 ? -12.386 -15.479 4.616 1.00 89.44 81 GLY A C 1
ATOM 599 O O . GLY A 1 81 ? -12.853 -15.561 3.483 1.00 89.44 81 GLY A O 1
ATOM 600 N N . GLY A 1 82 ? -11.613 -14.452 4.990 1.00 93.31 82 GLY A N 1
ATOM 601 C CA . GLY A 1 82 ? -11.029 -13.477 4.067 1.00 93.31 82 GLY A CA 1
ATOM 602 C C . GLY A 1 82 ? -11.556 -12.046 4.209 1.00 93.31 82 GLY A C 1
ATOM 603 O O . GLY A 1 82 ? -12.737 -11.792 4.461 1.00 93.31 82 GLY A O 1
ATOM 604 N N . GLY A 1 83 ? -10.655 -11.100 3.977 1.00 95.25 83 GLY A N 1
ATOM 605 C CA . GLY A 1 83 ? -10.816 -9.667 4.181 1.00 95.25 83 GLY A CA 1
ATOM 606 C C . GLY A 1 83 ? -10.104 -9.190 5.442 1.00 95.25 83 GLY A C 1
ATOM 607 O O . GLY A 1 83 ? -9.725 -9.983 6.302 1.00 95.25 83 GLY A O 1
ATOM 608 N N . PHE A 1 84 ? -9.936 -7.879 5.555 1.00 96.69 84 PHE A N 1
ATOM 609 C CA . PHE A 1 84 ? -9.360 -7.251 6.739 1.00 96.69 84 PHE A CA 1
ATOM 610 C C . PHE A 1 84 ? -9.833 -5.805 6.891 1.00 96.69 84 PHE A C 1
ATOM 612 O O . PHE A 1 84 ? -10.302 -5.202 5.925 1.00 96.69 84 PHE A O 1
ATOM 619 N N . ALA A 1 85 ? -9.674 -5.242 8.087 1.00 97.38 85 ALA A N 1
ATOM 620 C CA . ALA A 1 85 ? -9.812 -3.813 8.358 1.00 97.38 85 ALA A CA 1
ATOM 621 C C . ALA A 1 85 ? -8.590 -3.289 9.122 1.00 97.38 85 ALA A C 1
ATOM 623 O O . ALA A 1 85 ? -8.028 -3.987 9.962 1.00 97.38 85 ALA A O 1
ATOM 624 N N . LEU A 1 86 ? -8.199 -2.056 8.825 1.00 96.62 86 LEU A N 1
ATOM 625 C CA . LEU A 1 86 ? -7.188 -1.284 9.537 1.00 96.62 86 LEU A CA 1
ATOM 626 C C . LEU A 1 86 ? -7.888 -0.191 10.325 1.00 96.62 86 LEU A C 1
ATOM 628 O O . LEU A 1 86 ? -8.670 0.574 9.755 1.00 96.62 86 LEU A O 1
ATOM 632 N N . VAL A 1 87 ? -7.593 -0.102 11.613 1.00 95.25 87 VAL A N 1
ATOM 633 C CA . VAL A 1 87 ? -8.211 0.866 12.513 1.00 95.25 87 VAL A CA 1
ATOM 634 C C . VAL A 1 87 ? -7.131 1.650 13.225 1.00 95.25 87 VAL A C 1
ATOM 636 O O . VAL A 1 87 ? -6.201 1.071 13.782 1.00 95.25 87 VAL A O 1
ATOM 639 N N . CYS A 1 88 ? -7.263 2.969 13.199 1.00 92.00 88 CYS A N 1
ATOM 640 C CA . CYS A 1 88 ? -6.386 3.881 13.908 1.00 92.00 88 CYS A CA 1
ATOM 641 C C . CYS A 1 88 ? -7.119 4.435 15.129 1.00 92.00 88 CYS A C 1
ATOM 643 O O . CYS A 1 88 ? -8.279 4.839 15.019 1.00 92.00 88 CYS A O 1
ATOM 645 N N . THR A 1 89 ? -6.442 4.459 16.272 1.00 89.75 89 THR A N 1
ATOM 646 C CA . THR A 1 89 ? -6.951 5.018 17.529 1.00 89.75 89 THR A CA 1
ATOM 647 C C . THR A 1 89 ? -6.001 6.080 18.064 1.00 89.75 89 THR A C 1
ATOM 649 O O . THR A 1 89 ? -4.810 6.046 17.769 1.00 89.75 89 THR A O 1
ATOM 652 N N . GLY A 1 90 ? -6.507 7.036 18.844 1.00 86.88 90 GLY A N 1
ATOM 653 C CA . GLY A 1 90 ? -5.680 8.009 19.564 1.00 86.88 90 GLY A CA 1
ATOM 654 C C . GLY A 1 90 ? -6.480 9.202 20.077 1.00 86.88 90 GLY A C 1
ATOM 655 O O . GLY A 1 90 ? -7.470 9.611 19.473 1.00 86.88 90 GLY A O 1
ATOM 656 N N . ASN A 1 91 ? -6.092 9.739 21.238 1.00 82.81 91 ASN A N 1
ATOM 657 C CA . ASN A 1 91 ? -6.761 10.877 21.894 1.00 82.81 91 ASN A CA 1
ATOM 658 C C . ASN A 1 91 ? -8.296 10.772 21.989 1.00 82.81 91 ASN A C 1
ATOM 660 O O . ASN A 1 91 ? -9.002 11.772 21.893 1.00 82.81 91 ASN A O 1
ATOM 664 N N . GLY A 1 92 ? -8.818 9.558 22.187 1.00 81.62 92 GLY A N 1
ATOM 665 C CA . GLY A 1 92 ? -10.261 9.318 22.251 1.00 81.62 92 GLY A CA 1
ATOM 666 C C . GLY A 1 92 ? -10.966 9.236 20.889 1.00 81.62 92 GLY A C 1
ATOM 667 O O . GLY A 1 92 ? -12.193 9.239 20.867 1.00 81.62 92 GLY A O 1
ATOM 668 N N . ASN A 1 93 ? -10.228 9.136 19.776 1.00 82.56 93 ASN A N 1
ATOM 669 C CA . ASN A 1 93 ? -10.752 9.044 18.408 1.00 82.56 93 ASN A CA 1
ATOM 670 C C . ASN A 1 93 ? -10.391 7.713 17.747 1.00 82.56 93 ASN A C 1
ATOM 672 O O . ASN A 1 93 ? -9.222 7.337 17.723 1.00 82.56 93 ASN A O 1
ATOM 676 N N . THR A 1 94 ? -11.388 7.023 17.186 1.00 88.38 94 THR A N 1
ATOM 677 C CA . THR A 1 94 ? -11.224 5.754 16.457 1.00 88.38 94 THR A CA 1
ATOM 678 C C . THR A 1 94 ? -11.726 5.941 15.035 1.00 88.38 94 THR A C 1
ATOM 680 O O . THR A 1 94 ? -12.848 6.409 14.848 1.00 88.38 94 THR A O 1
ATOM 683 N N . ALA A 1 95 ? -10.941 5.529 14.040 1.00 88.25 95 ALA A N 1
ATOM 684 C CA . ALA A 1 95 ? -11.381 5.516 12.649 1.00 88.25 95 ALA A CA 1
ATOM 685 C C . ALA A 1 95 ? -10.867 4.290 11.891 1.00 88.25 95 ALA A C 1
ATOM 687 O O . ALA A 1 95 ? -9.723 3.866 12.056 1.00 88.25 95 ALA A O 1
ATOM 688 N N . VAL A 1 96 ? -11.708 3.753 11.007 1.00 93.12 96 VAL A N 1
ATOM 689 C CA . VAL A 1 96 ? -11.304 2.731 10.036 1.00 93.12 96 VAL A CA 1
ATOM 690 C C . VAL A 1 96 ? -10.539 3.423 8.907 1.00 93.12 96 VAL A C 1
ATOM 692 O O . VAL A 1 96 ? -11.137 4.120 8.091 1.00 93.12 96 VAL A O 1
ATOM 695 N N . ALA A 1 97 ? -9.220 3.236 8.856 1.00 92.62 97 ALA A N 1
ATOM 696 C CA . ALA A 1 97 ? -8.349 3.862 7.859 1.00 92.62 97 ALA A CA 1
ATOM 697 C C . ALA A 1 97 ? -8.398 3.152 6.497 1.00 92.62 97 ALA A C 1
ATOM 699 O O . ALA A 1 97 ? -8.189 3.768 5.454 1.00 92.62 97 ALA A O 1
ATOM 700 N N . GLY A 1 98 ? -8.680 1.847 6.484 1.00 93.69 98 GLY A N 1
ATOM 701 C CA . GLY A 1 98 ? -8.742 1.062 5.255 1.00 93.69 98 GLY A CA 1
ATOM 702 C C . GLY A 1 98 ? -9.294 -0.338 5.481 1.00 93.69 98 GLY A C 1
ATOM 703 O O . GLY A 1 98 ? -9.348 -0.824 6.607 1.00 93.69 98 GLY A O 1
ATOM 704 N N . TYR A 1 99 ? -9.719 -0.999 4.407 1.00 95.81 99 TYR A N 1
ATOM 705 C CA . TYR A 1 99 ? -10.232 -2.366 4.466 1.00 95.81 99 TYR A CA 1
ATOM 706 C C . TYR A 1 99 ? -10.057 -3.094 3.134 1.00 95.81 99 TYR A C 1
ATOM 708 O O . TYR A 1 99 ? -9.893 -2.474 2.083 1.00 95.81 99 TYR A O 1
ATOM 716 N N . SER A 1 100 ? -10.159 -4.418 3.184 1.00 94.38 100 SER A N 1
ATOM 717 C CA . SER A 1 100 ? -10.294 -5.288 2.020 1.00 94.38 100 SER A CA 1
ATOM 718 C C . SER A 1 100 ? -11.417 -6.294 2.248 1.00 94.38 100 SER A C 1
ATOM 720 O O . SER A 1 100 ? -11.589 -6.817 3.349 1.00 94.38 100 SER A O 1
ATOM 722 N N . ASN A 1 101 ? -12.163 -6.614 1.190 1.00 91.81 101 ASN A N 1
ATOM 723 C CA . ASN A 1 101 ? -13.215 -7.634 1.238 1.00 91.81 101 ASN A CA 1
ATOM 724 C C . ASN A 1 101 ? -12.663 -9.070 1.205 1.00 91.81 101 ASN A C 1
ATOM 726 O O . ASN A 1 101 ? -13.379 -10.001 1.576 1.00 91.81 101 ASN A O 1
ATOM 730 N N . SER A 1 102 ? -11.414 -9.244 0.767 1.00 92.38 102 SER A N 1
ATOM 731 C CA . SER A 1 102 ? -10.749 -10.535 0.555 1.00 92.38 102 SER A CA 1
ATOM 732 C C . SER A 1 102 ? -9.287 -10.517 1.013 1.00 92.38 102 SER A C 1
ATOM 734 O O . SER A 1 102 ? -8.718 -9.455 1.269 1.00 92.38 102 SER A O 1
ATOM 736 N N . GLY A 1 103 ? -8.662 -11.696 1.066 1.00 93.56 103 GLY A N 1
ATOM 737 C CA . GLY A 1 103 ? -7.266 -11.853 1.485 1.00 93.56 103 GLY A CA 1
ATOM 738 C C . GLY A 1 103 ? -7.069 -11.633 2.984 1.00 93.56 103 GLY A C 1
ATOM 739 O O . GLY A 1 103 ? -8.007 -11.760 3.763 1.00 93.56 103 GLY A O 1
ATOM 740 N N . SER A 1 104 ? -5.851 -11.306 3.385 1.00 95.25 104 SER A N 1
ATOM 741 C CA . SER A 1 104 ? -5.487 -10.965 4.760 1.00 95.25 104 SER A CA 1
ATOM 742 C C . SER A 1 104 ? -4.288 -10.028 4.735 1.00 95.25 104 SER A C 1
ATOM 744 O O . SER A 1 104 ? -3.542 -9.999 3.755 1.00 95.25 104 SER A O 1
ATOM 746 N N . LEU A 1 105 ? -4.099 -9.274 5.808 1.00 94.81 105 LEU A N 1
ATOM 747 C CA . LEU A 1 105 ? -2.900 -8.492 6.038 1.00 94.81 105 LEU A CA 1
ATOM 748 C C . LEU A 1 105 ? -1.926 -9.291 6.905 1.00 94.81 105 LEU A C 1
ATOM 750 O O . LEU A 1 105 ? -2.286 -9.728 7.998 1.00 94.81 105 LEU A O 1
ATOM 754 N N . ASP A 1 106 ? -0.703 -9.447 6.417 1.00 94.75 106 ASP A N 1
ATOM 755 C CA . ASP A 1 106 ? 0.433 -9.903 7.210 1.00 94.75 106 ASP A CA 1
ATOM 756 C C . ASP A 1 106 ? 1.116 -8.675 7.826 1.00 94.75 106 ASP A C 1
ATOM 758 O O . ASP A 1 106 ? 1.685 -7.850 7.106 1.00 94.75 106 ASP A O 1
ATOM 762 N N . VAL A 1 107 ? 0.998 -8.518 9.147 1.00 92.25 107 VAL A N 1
ATOM 763 C CA . VAL A 1 107 ? 1.527 -7.345 9.861 1.00 92.25 107 VAL A CA 1
ATOM 764 C C . VAL A 1 107 ? 3.054 -7.322 9.915 1.00 92.25 107 VAL A C 1
ATOM 766 O O . VAL A 1 107 ? 3.631 -6.240 10.021 1.00 92.25 107 VAL A O 1
ATOM 769 N N . ASP A 1 108 ? 3.703 -8.476 9.761 1.00 91.75 108 ASP A N 1
ATOM 770 C CA . ASP A 1 108 ? 5.162 -8.588 9.775 1.00 91.75 108 ASP A CA 1
ATOM 771 C C . ASP A 1 108 ? 5.773 -8.257 8.402 1.00 91.75 108 ASP A C 1
ATOM 773 O O . ASP A 1 108 ? 6.970 -7.990 8.288 1.00 91.75 108 ASP A O 1
ATOM 777 N N . ASN A 1 109 ? 4.944 -8.206 7.352 1.00 90.94 109 ASN A N 1
ATOM 778 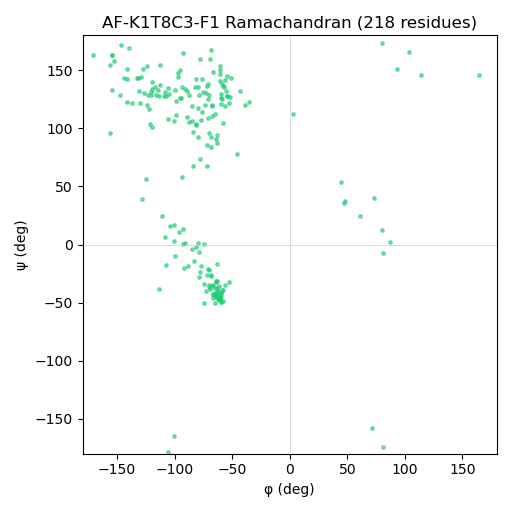C CA . ASN A 1 109 ? 5.362 -7.979 5.970 1.00 90.94 109 ASN A CA 1
ATOM 779 C C . ASN A 1 109 ? 4.571 -6.849 5.282 1.00 90.94 109 ASN A C 1
ATOM 781 O O . ASN A 1 109 ? 4.209 -6.925 4.104 1.00 90.94 109 ASN A O 1
ATOM 785 N N . VAL A 1 110 ? 4.278 -5.775 6.021 1.00 91.44 110 VAL A N 1
ATOM 786 C CA . VAL A 1 110 ? 3.598 -4.595 5.465 1.00 91.44 110 VAL A CA 1
ATOM 787 C C . VAL A 1 110 ? 4.561 -3.765 4.603 1.00 91.44 110 VAL A C 1
ATOM 789 O O . VAL A 1 110 ? 5.644 -3.415 5.078 1.00 91.44 110 VAL A O 1
ATOM 792 N N . PRO A 1 111 ? 4.180 -3.367 3.370 1.00 89.75 111 PRO A N 1
ATOM 793 C CA . PRO A 1 111 ? 5.023 -2.526 2.522 1.00 89.75 111 PRO A CA 1
ATOM 794 C C . PRO A 1 111 ? 5.349 -1.164 3.153 1.00 89.75 111 PRO A C 1
ATOM 796 O O . PRO A 1 111 ? 4.467 -0.489 3.684 1.00 89.75 111 PRO A O 1
ATOM 799 N N . GLU A 1 112 ? 6.586 -0.689 2.989 1.00 89.44 112 GLU A N 1
ATOM 800 C CA . GLU A 1 112 ? 7.055 0.593 3.551 1.00 89.44 112 GLU A CA 1
ATOM 801 C C . GLU A 1 112 ? 6.209 1.809 3.135 1.00 89.44 112 GLU A C 1
ATOM 803 O O . GLU A 1 112 ? 5.971 2.716 3.933 1.00 89.44 112 GLU A O 1
ATOM 808 N N . ALA A 1 113 ? 5.682 1.818 1.905 1.00 89.69 113 ALA A N 1
ATOM 809 C CA . ALA A 1 113 ? 4.769 2.869 1.451 1.00 89.69 113 ALA A CA 1
ATOM 810 C C . ALA A 1 113 ? 3.465 2.901 2.271 1.00 89.69 113 ALA A C 1
ATOM 812 O O . ALA A 1 113 ? 2.955 3.973 2.591 1.00 89.69 113 ALA A O 1
ATOM 813 N N . MET A 1 114 ? 2.945 1.731 2.651 1.00 92.62 114 MET A N 1
ATOM 814 C CA . MET A 1 114 ? 1.749 1.621 3.483 1.00 92.62 114 MET A CA 1
ATOM 815 C C . MET A 1 114 ? 2.046 2.014 4.932 1.00 92.62 114 MET A C 1
ATOM 817 O O . MET A 1 114 ? 1.248 2.737 5.522 1.00 92.62 114 MET A O 1
ATOM 821 N N . LYS A 1 115 ? 3.206 1.626 5.484 1.00 91.94 115 LYS A N 1
ATOM 822 C CA . LYS A 1 115 ? 3.654 2.111 6.803 1.00 91.94 115 LYS A CA 1
ATOM 823 C C . LYS A 1 115 ? 3.745 3.637 6.820 1.00 91.94 115 LYS A C 1
ATOM 825 O O . LYS A 1 115 ? 3.139 4.272 7.672 1.00 91.94 115 LYS A O 1
ATOM 830 N N . THR A 1 116 ? 4.395 4.229 5.815 1.00 91.00 116 THR A N 1
ATOM 831 C CA . THR A 1 116 ? 4.532 5.691 5.662 1.00 91.00 116 THR A CA 1
ATOM 832 C C . THR A 1 116 ? 3.177 6.396 5.586 1.00 91.00 116 THR A C 1
ATOM 834 O O . THR A 1 116 ? 2.993 7.463 6.159 1.00 91.00 116 THR A O 1
ATOM 837 N N . TRP A 1 117 ? 2.198 5.808 4.903 1.00 92.69 117 TRP A N 1
ATOM 838 C CA . TRP A 1 117 ? 0.841 6.346 4.875 1.00 92.69 117 TRP A CA 1
ATOM 839 C C . TRP A 1 117 ? 0.153 6.261 6.251 1.00 92.69 117 TRP A C 1
ATOM 841 O O . TRP A 1 117 ? -0.466 7.229 6.698 1.00 92.69 117 TRP A O 1
ATOM 851 N N . LEU A 1 118 ? 0.304 5.136 6.954 1.00 92.25 118 LEU A N 1
ATOM 852 C CA . LEU A 1 118 ? -0.304 4.917 8.267 1.00 92.25 118 LEU A CA 1
ATOM 853 C C . LEU A 1 118 ? 0.350 5.729 9.395 1.00 92.25 118 LEU A C 1
ATOM 855 O O . LEU A 1 118 ? -0.344 6.071 10.351 1.00 92.25 118 LEU A O 1
ATOM 859 N N . THR A 1 119 ? 1.628 6.112 9.290 1.00 90.50 119 THR A N 1
ATOM 860 C CA . THR A 1 119 ? 2.236 7.052 10.255 1.00 90.50 119 THR A CA 1
ATOM 861 C C . THR A 1 119 ? 1.563 8.423 10.211 1.00 90.50 119 THR A C 1
ATOM 863 O O . THR A 1 119 ? 1.430 9.071 11.248 1.00 90.50 119 THR A O 1
ATOM 866 N N . GLY A 1 120 ? 1.058 8.846 9.047 1.00 88.12 120 GLY A N 1
ATOM 867 C CA . GLY A 1 120 ? 0.235 10.050 8.922 1.00 88.12 120 GLY A CA 1
ATOM 868 C C . GLY A 1 120 ? -1.061 9.949 9.730 1.00 88.12 120 GLY A C 1
ATOM 869 O O . GLY A 1 120 ? -1.384 10.857 10.496 1.00 88.12 120 GLY A O 1
ATOM 870 N N . TYR A 1 121 ? -1.761 8.814 9.629 1.00 88.50 121 TYR A N 1
ATOM 871 C CA . TYR A 1 121 ? -2.944 8.542 10.452 1.00 88.50 121 TYR A CA 1
ATOM 872 C C . TYR A 1 121 ? -2.600 8.507 11.942 1.00 88.50 121 TYR A C 1
ATOM 874 O O . TYR A 1 121 ? -3.295 9.127 12.741 1.00 88.50 121 TYR A O 1
ATOM 882 N N . GLN A 1 122 ? -1.510 7.837 12.319 1.00 86.62 122 GLN A N 1
ATOM 883 C CA . GLN A 1 122 ? -1.063 7.761 13.707 1.00 86.62 122 GLN A CA 1
ATOM 884 C C . GLN A 1 122 ? -0.775 9.151 14.295 1.00 86.62 122 GLN A C 1
ATOM 886 O O . GLN A 1 122 ? -1.220 9.457 15.401 1.00 86.62 122 GLN A O 1
ATOM 891 N N . ALA A 1 123 ? -0.071 10.008 13.550 1.00 86.12 123 ALA A N 1
ATOM 892 C CA . ALA A 1 123 ? 0.251 11.368 13.972 1.00 86.12 123 ALA A CA 1
ATOM 893 C C . ALA A 1 123 ? -1.009 12.226 14.159 1.00 86.12 123 ALA A C 1
ATOM 895 O O . ALA A 1 123 ? -1.117 12.970 15.134 1.00 86.12 123 ALA A O 1
ATOM 896 N N . VAL A 1 124 ? -1.977 12.093 13.250 1.00 85.38 124 VAL A N 1
ATOM 897 C CA . VAL A 1 124 ? -3.263 12.792 13.334 1.00 85.38 124 VAL A CA 1
ATOM 898 C C . VAL A 1 124 ? -4.085 12.291 14.527 1.00 85.38 124 VAL A C 1
ATOM 900 O O . VAL A 1 124 ? -4.593 13.112 15.286 1.00 85.38 124 VAL A O 1
ATOM 903 N N . MET A 1 125 ? -4.142 10.978 14.767 1.00 85.44 125 MET A N 1
ATOM 904 C CA . MET A 1 125 ? -4.835 10.391 15.926 1.00 85.44 125 MET A CA 1
ATOM 905 C C . MET A 1 125 ? -4.219 10.792 17.265 1.00 85.44 125 MET A C 1
ATOM 907 O O . MET A 1 125 ? -4.923 10.965 18.256 1.00 85.44 125 MET A O 1
ATOM 911 N N . ALA A 1 126 ? -2.907 10.999 17.299 1.00 83.81 126 ALA A N 1
ATOM 912 C CA . ALA A 1 126 ? -2.220 11.503 18.477 1.00 83.81 126 ALA A CA 1
ATOM 913 C C . ALA A 1 126 ? -2.290 13.032 18.647 1.00 83.81 126 ALA A C 1
ATOM 915 O O . ALA A 1 126 ? -1.789 13.554 19.649 1.00 83.81 126 ALA A O 1
ATOM 916 N N . SER A 1 127 ? -2.914 13.765 17.718 1.00 82.44 127 SER A N 1
ATOM 917 C CA . SER A 1 127 ? -3.109 15.213 17.825 1.00 82.44 127 SER A CA 1
ATOM 918 C C . SER A 1 127 ? -4.313 15.567 18.700 1.00 82.44 127 SER A C 1
ATOM 920 O O . SER A 1 127 ? -5.350 14.905 18.660 1.00 82.44 127 SER A O 1
ATOM 922 N N . SER A 1 128 ? -4.205 16.635 19.492 1.00 74.06 128 SER A N 1
ATOM 923 C CA . SER A 1 128 ? -5.312 17.176 20.297 1.00 74.06 128 SER A CA 1
ATOM 924 C C . SER A 1 128 ? -6.297 18.031 19.488 1.00 74.06 128 SER A C 1
ATOM 926 O O . SER A 1 128 ? -7.320 18.453 20.021 1.00 74.06 128 SER A O 1
ATOM 928 N N . SER A 1 129 ? -5.996 18.301 18.213 1.00 70.94 129 SER A N 1
ATOM 929 C CA . SER A 1 129 ? -6.747 19.205 17.332 1.00 70.94 129 SER A CA 1
ATOM 930 C C . SER A 1 129 ? -7.488 18.495 16.196 1.00 70.94 129 SER A C 1
ATOM 932 O O . SER A 1 129 ? -7.749 19.099 15.154 1.00 70.94 129 SER A O 1
ATOM 934 N N . LEU A 1 130 ? -7.820 17.215 16.373 1.00 72.12 130 LEU A N 1
ATOM 935 C CA . LEU A 1 130 ? -8.625 16.481 15.403 1.00 72.12 130 LEU A CA 1
ATOM 936 C C . LEU A 1 130 ? -9.939 17.219 15.127 1.00 72.12 130 LEU A C 1
ATOM 938 O O . LEU A 1 130 ? -10.667 17.594 16.049 1.00 72.12 130 LEU A O 1
ATOM 942 N N . ALA A 1 131 ? -10.225 17.447 13.845 1.00 67.38 131 ALA A N 1
ATOM 943 C CA . ALA A 1 131 ? -11.488 18.036 13.440 1.00 67.38 131 ALA A CA 1
ATOM 944 C C . ALA A 1 131 ? -12.625 17.131 13.933 1.00 67.38 131 ALA A C 1
ATOM 946 O O . ALA A 1 131 ? -12.663 15.944 13.630 1.00 67.38 131 ALA A O 1
ATOM 947 N N . THR A 1 132 ? -13.571 17.695 14.680 1.00 62.72 132 THR A N 1
ATOM 948 C CA . THR A 1 132 ? -14.711 16.952 15.250 1.00 62.72 132 THR A CA 1
ATOM 949 C C . THR A 1 132 ? -15.775 16.589 14.213 1.00 62.72 132 THR A C 1
ATOM 951 O O . THR A 1 132 ? -16.799 15.994 14.546 1.00 62.72 132 THR A O 1
ATOM 954 N N . LYS A 1 133 ? -15.556 16.965 12.951 1.00 65.50 133 LYS A N 1
ATOM 955 C CA . LYS A 1 133 ? -16.454 16.711 11.834 1.00 65.50 133 LYS A CA 1
ATOM 956 C C . LYS A 1 133 ? -15.636 16.265 10.629 1.00 65.50 133 LYS A C 1
ATOM 958 O O . LYS A 1 133 ? -14.787 17.016 10.153 1.00 65.50 133 LYS A O 1
ATOM 963 N N . GLU A 1 134 ? -15.942 15.072 10.131 1.00 65.88 134 GLU A N 1
ATOM 964 C CA . GLU A 1 134 ? -15.440 14.594 8.845 1.00 65.88 134 GLU A CA 1
ATOM 965 C C . GLU A 1 134 ? -15.829 15.584 7.734 1.00 65.88 134 GLU A C 1
ATOM 967 O O . GLU A 1 134 ? -16.982 16.046 7.703 1.00 65.88 134 GLU A O 1
ATOM 972 N N . PRO A 1 135 ? -14.911 15.939 6.820 1.00 67.25 135 PRO A N 1
ATOM 973 C CA . PRO A 1 135 ? -15.262 16.749 5.667 1.00 67.25 135 PRO A CA 1
ATOM 974 C C . PRO A 1 135 ? -16.332 16.017 4.847 1.00 67.25 135 PRO A C 1
ATOM 976 O O . PRO A 1 135 ? -16.145 14.887 4.396 1.00 67.25 135 PRO A O 1
ATOM 979 N N . GLY A 1 136 ? -17.486 16.661 4.674 1.00 70.56 136 GLY A N 1
ATOM 980 C CA . GLY A 1 136 ? -18.537 16.150 3.804 1.00 70.56 136 GLY A CA 1
ATOM 981 C C . GLY A 1 136 ? -18.113 16.279 2.345 1.00 70.56 136 GLY A C 1
ATOM 982 O O . GLY A 1 136 ? -17.557 17.299 1.944 1.00 70.56 136 GLY A O 1
ATOM 983 N N . TRP A 1 137 ? -18.384 15.258 1.536 1.00 77.69 137 TRP A N 1
ATOM 984 C CA . TRP A 1 137 ? -18.268 15.388 0.086 1.00 77.69 137 TRP A CA 1
ATOM 985 C C . TRP A 1 137 ? -19.402 16.278 -0.436 1.00 77.69 137 TRP A C 1
ATOM 987 O O . TRP A 1 137 ? -20.561 15.864 -0.467 1.00 77.69 137 TRP A O 1
ATOM 997 N N . GLU A 1 138 ? -19.068 17.496 -0.859 1.00 80.12 138 GLU A N 1
ATOM 998 C CA . GLU A 1 138 ? -19.988 18.441 -1.503 1.00 80.12 138 GLU A CA 1
ATOM 999 C C . GLU A 1 138 ? -19.909 18.311 -3.033 1.00 80.12 138 GLU A C 1
ATOM 1001 O O . GLU A 1 138 ? -19.568 19.247 -3.752 1.00 80.12 138 GLU A O 1
ATOM 1006 N N . GLY A 1 139 ? -20.173 17.115 -3.556 1.00 80.81 139 GLY A N 1
ATOM 1007 C CA . GLY A 1 139 ? -20.161 16.860 -4.995 1.00 80.81 139 GLY A CA 1
ATOM 1008 C C . GLY A 1 139 ? -21.187 15.808 -5.411 1.00 80.81 139 GLY A C 1
ATOM 1009 O O . GLY A 1 139 ? -21.790 15.153 -4.556 1.00 80.81 139 GLY A O 1
ATOM 1010 N N . PRO A 1 140 ? -21.398 15.607 -6.724 1.00 82.94 140 PRO A N 1
ATOM 1011 C CA . PRO A 1 140 ? -22.289 14.558 -7.197 1.00 82.94 140 PRO A CA 1
ATOM 1012 C C . PRO A 1 140 ? -21.802 13.196 -6.694 1.00 82.94 140 PRO A C 1
ATOM 1014 O O . PRO A 1 140 ? -20.602 12.907 -6.694 1.00 82.94 140 PRO A O 1
ATOM 1017 N N . SER A 1 141 ? -22.734 12.351 -6.257 1.00 82.62 141 SER A N 1
ATOM 1018 C CA . SER A 1 141 ? -22.425 10.947 -6.005 1.00 82.62 141 SER A CA 1
ATOM 1019 C C . SER A 1 141 ? -22.120 10.276 -7.340 1.00 82.62 141 SER A C 1
ATOM 1021 O O . SER A 1 141 ? -22.967 10.239 -8.230 1.00 82.62 141 SER A O 1
ATOM 1023 N N . VAL A 1 142 ? -20.905 9.757 -7.485 1.00 81.81 142 VAL A N 1
ATOM 1024 C CA . VAL A 1 142 ? -20.506 8.959 -8.647 1.00 81.81 142 VAL A CA 1
ATOM 1025 C C . VAL A 1 142 ? -20.627 7.478 -8.316 1.00 81.81 142 VAL A C 1
ATOM 1027 O O . VAL A 1 142 ? -20.426 7.066 -7.171 1.00 81.81 142 VAL A O 1
ATOM 1030 N N . THR A 1 143 ? -20.950 6.656 -9.313 1.00 86.19 143 THR A N 1
ATOM 1031 C CA . THR A 1 143 ? -20.872 5.201 -9.161 1.00 86.19 143 THR A CA 1
ATOM 1032 C C . THR A 1 143 ? -19.428 4.817 -8.818 1.00 86.19 143 THR A C 1
ATOM 1034 O O . THR A 1 143 ? -18.517 5.254 -9.525 1.00 86.19 143 THR A O 1
ATOM 1037 N N . PRO A 1 144 ? -19.189 4.014 -7.762 1.00 83.69 144 PRO A N 1
ATOM 1038 C CA . PRO A 1 144 ? -17.844 3.569 -7.424 1.00 83.69 144 PRO A CA 1
ATOM 1039 C C . PRO A 1 144 ? -17.166 2.890 -8.616 1.00 83.69 144 PRO A C 1
ATOM 1041 O O . PRO A 1 144 ? -17.714 1.958 -9.207 1.00 83.69 144 PRO A O 1
ATOM 1044 N N . VAL A 1 145 ? -15.963 3.347 -8.957 1.00 88.44 145 VAL A N 1
ATOM 1045 C CA . VAL A 1 145 ? -15.150 2.737 -10.012 1.00 88.44 145 VAL A CA 1
ATOM 1046 C C . VAL A 1 145 ? -14.377 1.576 -9.396 1.00 88.44 145 VAL A C 1
ATOM 1048 O O . VAL A 1 145 ? -13.602 1.762 -8.458 1.00 88.44 145 VAL A O 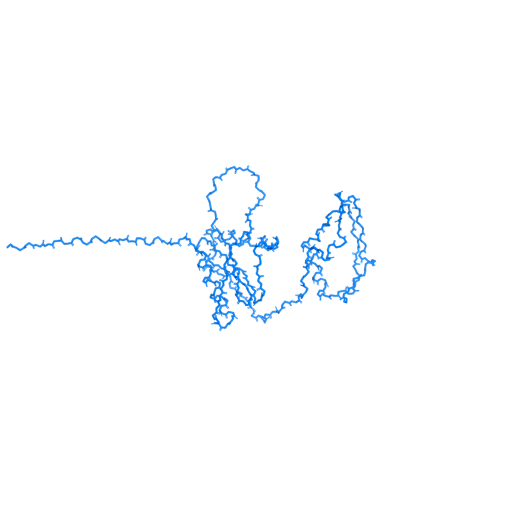1
ATOM 1051 N N . ALA A 1 146 ? -14.605 0.363 -9.900 1.00 90.31 146 ALA A N 1
ATOM 1052 C CA . ALA A 1 146 ? -13.829 -0.802 -9.487 1.00 90.31 146 ALA A CA 1
ATOM 1053 C C . ALA A 1 146 ? -12.332 -0.602 -9.816 1.00 90.31 146 ALA A C 1
ATOM 1055 O O . ALA A 1 146 ? -12.021 0.116 -10.768 1.00 90.31 146 ALA A O 1
ATOM 1056 N N . PRO A 1 147 ? -11.394 -1.251 -9.095 1.00 91.56 147 PRO A N 1
ATOM 1057 C CA . PRO A 1 147 ? -9.962 -1.086 -9.349 1.00 91.56 147 PRO A CA 1
ATOM 1058 C C . PRO A 1 147 ? -9.613 -1.323 -10.820 1.00 91.56 147 PRO A C 1
ATOM 1060 O O . PRO A 1 147 ? -9.906 -2.395 -11.352 1.00 91.56 147 PRO A O 1
ATOM 1063 N N . LEU A 1 148 ? -9.014 -0.324 -11.468 1.00 95.06 148 LEU A N 1
ATOM 1064 C CA . LEU A 1 148 ? -8.662 -0.372 -12.888 1.00 95.06 148 LEU A CA 1
ATOM 1065 C C . LEU A 1 148 ? -7.437 -1.263 -13.126 1.00 95.06 148 LEU A C 1
ATOM 1067 O O . LEU A 1 148 ? -7.475 -2.192 -13.929 1.00 95.06 148 LEU A O 1
ATOM 1071 N N . ILE A 1 149 ? -6.377 -1.023 -12.353 1.00 95.50 149 ILE A N 1
ATOM 1072 C CA . ILE A 1 149 ? -5.155 -1.827 -12.357 1.00 95.50 149 ILE A CA 1
ATOM 1073 C C . ILE A 1 149 ? -5.453 -3.185 -11.710 1.00 95.50 149 ILE A C 1
ATOM 1075 O O . ILE A 1 149 ? -5.959 -3.251 -10.588 1.00 95.50 149 ILE A O 1
ATOM 1079 N N . LYS A 1 150 ? -5.148 -4.267 -12.434 1.00 93.62 150 LYS A N 1
ATOM 1080 C CA . LYS A 1 150 ? -5.331 -5.658 -11.976 1.00 93.62 150 LYS A CA 1
ATOM 1081 C C . LYS A 1 150 ? -4.024 -6.372 -11.651 1.00 93.62 150 LYS A C 1
ATOM 1083 O O . LYS A 1 150 ? -4.051 -7.404 -10.987 1.00 93.62 150 LYS A O 1
ATOM 1088 N N . THR A 1 151 ? -2.900 -5.845 -12.128 1.00 95.44 151 THR A N 1
ATOM 1089 C CA . THR A 1 151 ? -1.573 -6.364 -11.803 1.00 95.44 151 THR A CA 1
ATOM 1090 C C . THR A 1 151 ? -1.331 -6.273 -10.299 1.00 95.44 151 THR A C 1
ATOM 1092 O O . THR A 1 151 ? -1.808 -5.356 -9.633 1.00 95.44 151 THR A O 1
ATOM 1095 N N . GLN A 1 152 ? -0.584 -7.238 -9.772 1.00 93.81 152 GLN A N 1
ATOM 1096 C CA . GLN A 1 152 ? -0.134 -7.275 -8.381 1.00 93.81 152 GLN A CA 1
ATOM 1097 C C . GLN A 1 152 ? 1.391 -7.399 -8.373 1.00 93.81 152 GLN A C 1
ATOM 1099 O O . GLN A 1 152 ? 1.958 -8.373 -7.882 1.00 93.81 152 GLN A O 1
ATOM 1104 N N . TRP A 1 153 ? 2.057 -6.454 -9.038 1.00 95.81 153 TRP A N 1
ATOM 1105 C CA . TRP A 1 153 ? 3.506 -6.507 -9.213 1.00 95.81 153 TRP A CA 1
ATOM 1106 C C . TRP A 1 153 ? 4.239 -6.104 -7.935 1.00 95.81 153 TRP A C 1
ATOM 1108 O O . TRP A 1 153 ? 3.816 -5.208 -7.204 1.00 95.81 153 TRP A O 1
ATOM 1118 N N . GLY A 1 154 ? 5.346 -6.796 -7.673 1.00 93.75 154 GLY A N 1
ATOM 1119 C CA . GLY A 1 154 ? 6.219 -6.567 -6.528 1.00 93.75 154 GLY A CA 1
ATOM 1120 C C . GLY A 1 154 ? 7.516 -5.871 -6.931 1.00 93.75 154 GLY A C 1
ATOM 1121 O O . GLY A 1 154 ? 7.740 -5.555 -8.095 1.00 93.75 154 GLY A O 1
ATOM 1122 N N . GLN A 1 155 ? 8.393 -5.649 -5.954 1.00 95.62 155 GLN A N 1
ATOM 1123 C CA . GLN A 1 155 ? 9.689 -4.993 -6.176 1.00 95.62 155 GLN A CA 1
ATOM 1124 C C . GLN A 1 155 ? 10.863 -5.979 -6.279 1.00 95.62 155 GLN A C 1
ATOM 1126 O O . GLN A 1 155 ? 11.969 -5.567 -6.614 1.00 95.62 155 GLN A O 1
ATOM 1131 N N . SER A 1 156 ? 10.640 -7.253 -5.961 1.00 94.19 156 SER A N 1
ATOM 1132 C CA . SER A 1 156 ? 11.646 -8.322 -5.987 1.00 94.19 156 SER A CA 1
ATOM 1133 C C . SER A 1 156 ? 11.509 -9.168 -7.257 1.00 94.19 156 SER A C 1
ATOM 1135 O O . SER A 1 156 ? 10.840 -8.763 -8.209 1.00 94.19 156 SER A O 1
ATOM 1137 N N . ALA A 1 157 ? 12.133 -10.346 -7.287 1.00 94.75 157 ALA A N 1
ATOM 1138 C CA . ALA A 1 157 ? 12.045 -11.249 -8.426 1.00 94.75 157 ALA A CA 1
ATOM 1139 C C . ALA A 1 157 ? 10.574 -11.604 -8.753 1.00 94.75 157 ALA A C 1
ATOM 1141 O O . ALA A 1 157 ? 9.773 -11.782 -7.833 1.00 94.75 157 ALA A O 1
ATOM 1142 N N . PRO A 1 158 ? 10.200 -11.711 -10.042 1.00 95.31 158 PRO A N 1
ATOM 1143 C CA . PRO A 1 158 ? 11.053 -11.560 -11.228 1.00 95.31 158 PRO A CA 1
ATOM 1144 C C . PRO A 1 158 ? 11.242 -10.102 -11.692 1.00 95.31 158 PRO A C 1
ATOM 1146 O O . PRO A 1 158 ? 11.993 -9.851 -12.633 1.00 95.31 158 PRO A O 1
ATOM 1149 N N . TYR A 1 159 ? 10.577 -9.136 -11.059 1.00 96.75 159 TYR A N 1
ATOM 1150 C CA . TYR A 1 159 ? 10.491 -7.750 -11.529 1.00 96.75 159 TYR A CA 1
ATOM 1151 C C . TYR A 1 159 ? 11.825 -6.999 -11.463 1.00 96.75 159 TYR A C 1
ATOM 1153 O O . TYR A 1 159 ? 12.062 -6.101 -12.266 1.00 96.75 159 TYR A O 1
ATOM 1161 N N . ASN A 1 160 ? 12.720 -7.388 -10.553 1.00 95.56 160 ASN A N 1
ATOM 1162 C CA . ASN A 1 160 ? 14.040 -6.777 -10.404 1.00 95.56 160 ASN A CA 1
ATOM 1163 C C . ASN A 1 160 ? 15.161 -7.460 -11.203 1.00 95.56 160 ASN A C 1
ATOM 1165 O O . ASN A 1 160 ? 16.330 -7.172 -10.972 1.00 95.56 160 ASN A O 1
ATOM 1169 N N . CYS A 1 161 ? 14.850 -8.351 -12.149 1.00 93.31 161 CYS A N 1
ATOM 1170 C CA . CYS A 1 161 ? 15.871 -9.139 -12.854 1.00 93.31 161 CYS A CA 1
ATOM 1171 C C . CYS A 1 161 ? 16.864 -8.317 -13.700 1.00 93.31 161 CYS A C 1
ATOM 1173 O O . CYS A 1 161 ? 17.913 -8.833 -14.074 1.00 93.31 161 CYS A O 1
ATOM 1175 N N . LYS A 1 162 ? 16.541 -7.054 -14.010 1.00 90.25 162 LYS A N 1
ATOM 1176 C CA . LYS A 1 162 ? 17.419 -6.106 -14.722 1.00 90.25 162 LYS A CA 1
ATOM 1177 C C . LYS A 1 162 ? 17.961 -4.989 -13.824 1.00 90.25 162 LYS A C 1
ATOM 1179 O O . LYS A 1 162 ? 18.570 -4.049 -14.327 1.00 90.25 162 LYS A O 1
ATOM 1184 N N . CYS A 1 163 ? 17.703 -5.058 -12.520 1.00 91.31 163 CYS A N 1
ATOM 1185 C CA . CYS A 1 163 ? 18.254 -4.115 -11.555 1.00 91.31 163 CYS A CA 1
ATOM 1186 C C . CYS A 1 163 ? 19.724 -4.453 -11.244 1.00 91.31 163 CYS A C 1
ATOM 1188 O O . CYS A 1 163 ? 20.141 -5.597 -11.444 1.00 91.31 163 CYS A O 1
ATOM 1190 N N . PRO A 1 164 ? 20.502 -3.483 -10.727 1.00 90.06 164 PRO A N 1
ATOM 1191 C CA . PRO A 1 164 ? 21.878 -3.718 -10.302 1.00 90.06 164 PRO A CA 1
ATOM 1192 C C . PRO A 1 164 ? 22.033 -4.915 -9.361 1.00 90.06 164 PRO A C 1
ATOM 1194 O O . PRO A 1 164 ? 21.186 -5.152 -8.496 1.00 90.06 164 PRO A O 1
ATOM 1197 N N . SER A 1 165 ? 23.138 -5.647 -9.501 1.00 88.31 165 SER A N 1
ATOM 1198 C CA . SER A 1 165 ? 23.480 -6.772 -8.630 1.00 88.31 165 SER A CA 1
ATOM 1199 C C . SER A 1 165 ? 24.984 -6.853 -8.394 1.00 88.31 165 SER A C 1
ATOM 1201 O O . SER A 1 165 ? 25.765 -6.617 -9.310 1.00 88.31 165 SER A O 1
ATOM 1203 N N . ASP A 1 166 ? 25.374 -7.232 -7.179 1.00 85.69 166 ASP A N 1
ATOM 1204 C CA . ASP A 1 166 ? 26.761 -7.512 -6.777 1.00 85.69 166 ASP A CA 1
ATOM 1205 C C . ASP A 1 166 ? 27.108 -9.019 -6.849 1.00 85.69 166 ASP A C 1
ATOM 1207 O O . ASP A 1 166 ? 28.120 -9.474 -6.315 1.00 85.69 166 ASP A O 1
ATOM 1211 N N . GLY A 1 167 ? 26.233 -9.827 -7.463 1.00 84.38 167 GLY A N 1
ATOM 1212 C CA . GLY A 1 167 ? 26.350 -11.286 -7.540 1.00 84.38 167 GLY A CA 1
ATOM 1213 C C . GLY A 1 167 ? 25.870 -12.046 -6.295 1.00 84.38 167 GLY A C 1
ATOM 1214 O O . GLY A 1 167 ? 25.770 -13.271 -6.345 1.00 84.38 167 GLY A O 1
ATOM 1215 N N . LYS A 1 168 ? 25.536 -11.358 -5.196 1.00 86.19 168 LYS A N 1
ATOM 1216 C CA . LYS A 1 168 ? 24.951 -11.952 -3.977 1.00 86.19 168 LYS A CA 1
ATOM 1217 C C . LYS A 1 168 ? 23.521 -11.483 -3.749 1.00 86.19 168 LYS A C 1
ATOM 1219 O O . LYS A 1 168 ? 22.669 -12.268 -3.339 1.00 86.19 168 LYS A O 1
ATOM 1224 N N . GLN A 1 169 ? 23.262 -10.213 -4.030 1.00 87.44 169 GLN A N 1
ATOM 1225 C CA . GLN A 1 169 ? 21.966 -9.575 -3.926 1.00 87.44 169 GLN A CA 1
ATOM 1226 C C . GLN A 1 169 ? 21.675 -8.796 -5.208 1.00 87.44 169 GLN A C 1
ATOM 1228 O O . GLN A 1 169 ? 22.551 -8.197 -5.833 1.00 87.44 169 GLN A O 1
ATOM 1233 N N . THR A 1 170 ? 20.413 -8.806 -5.616 1.00 91.19 170 THR A N 1
ATOM 1234 C CA . THR A 1 170 ? 19.907 -7.926 -6.668 1.00 91.19 170 THR A CA 1
ATOM 1235 C C . THR A 1 170 ? 19.097 -6.829 -6.003 1.00 91.19 170 THR A C 1
ATOM 1237 O O . THR A 1 170 ? 18.225 -7.119 -5.177 1.00 91.19 170 THR A O 1
ATOM 1240 N N . ALA A 1 171 ? 19.381 -5.575 -6.351 1.00 91.62 171 ALA A N 1
ATOM 1241 C CA . ALA A 1 171 ? 18.614 -4.432 -5.884 1.00 91.62 171 ALA A CA 1
ATOM 1242 C C . ALA A 1 171 ? 17.128 -4.634 -6.206 1.00 91.62 171 ALA A C 1
ATOM 1244 O O . ALA A 1 171 ? 16.773 -5.237 -7.218 1.00 91.62 171 ALA A O 1
ATOM 1245 N N . ILE A 1 172 ? 16.241 -4.159 -5.337 1.00 94.12 172 ILE A N 1
ATOM 1246 C CA . ILE A 1 172 ? 14.810 -4.123 -5.646 1.00 94.12 172 ILE A CA 1
ATOM 1247 C C . ILE A 1 172 ? 14.533 -3.077 -6.732 1.00 94.12 172 ILE A C 1
ATOM 1249 O O . ILE A 1 172 ? 15.302 -2.135 -6.907 1.00 94.12 172 ILE A O 1
ATOM 1253 N N . VAL A 1 173 ? 13.400 -3.202 -7.422 1.00 94.88 173 VAL A N 1
ATOM 1254 C CA . VAL A 1 173 ? 12.967 -2.221 -8.435 1.00 94.88 173 VAL A CA 1
ATOM 1255 C C . VAL A 1 173 ? 12.749 -0.828 -7.829 1.00 94.88 173 VAL A C 1
ATOM 1257 O O . VAL A 1 173 ? 13.009 0.185 -8.474 1.00 94.88 173 VAL A O 1
ATOM 1260 N N . GLY A 1 174 ? 12.248 -0.778 -6.593 1.00 93.56 174 GLY A N 1
ATOM 1261 C CA . GLY A 1 174 ? 11.750 0.438 -5.954 1.00 93.56 174 GLY A CA 1
ATOM 1262 C C . GLY A 1 174 ? 10.242 0.626 -6.156 1.00 93.56 174 GLY A C 1
ATOM 1263 O O . GLY A 1 174 ? 9.652 0.180 -7.143 1.00 93.56 174 GLY A O 1
ATOM 1264 N N . CYS A 1 175 ? 9.586 1.295 -5.206 1.00 93.88 175 CYS A N 1
ATOM 1265 C CA . CYS A 1 175 ? 8.129 1.436 -5.210 1.00 93.88 175 CYS A CA 1
ATOM 1266 C C . CYS A 1 175 ? 7.632 2.352 -6.338 1.00 93.88 175 CYS A C 1
ATOM 1268 O O . CYS A 1 175 ? 6.607 2.063 -6.955 1.00 93.88 175 CYS A O 1
ATOM 1270 N N . VAL A 1 176 ? 8.378 3.418 -6.644 1.00 94.81 176 VAL A N 1
ATOM 1271 C CA . VAL A 1 176 ? 8.017 4.387 -7.688 1.00 94.81 176 VAL A CA 1
ATOM 1272 C C . VAL A 1 176 ? 8.029 3.743 -9.080 1.00 94.81 176 VAL A C 1
ATOM 1274 O O . VAL A 1 176 ? 7.009 3.851 -9.767 1.00 94.81 176 VAL A O 1
ATOM 1277 N N . PRO A 1 177 ? 9.085 3.016 -9.510 1.00 95.00 177 PRO A N 1
ATOM 1278 C CA . PRO A 1 177 ? 9.059 2.388 -10.827 1.00 95.00 177 PRO A CA 1
ATOM 1279 C C . PRO A 1 177 ? 8.021 1.264 -10.939 1.00 95.00 177 PRO A C 1
ATOM 1281 O O . PRO A 1 177 ? 7.388 1.159 -11.984 1.00 95.00 177 PRO A O 1
ATOM 1284 N N . VAL A 1 178 ? 7.758 0.481 -9.880 1.00 96.50 178 VAL A N 1
ATOM 1285 C CA . VAL A 1 178 ? 6.677 -0.531 -9.902 1.00 96.50 178 VAL A CA 1
ATOM 1286 C C . VAL A 1 178 ? 5.302 0.120 -10.045 1.00 96.50 178 VAL A C 1
ATOM 1288 O O . VAL A 1 178 ? 4.489 -0.344 -10.842 1.00 96.50 178 VAL A O 1
ATOM 1291 N N . ALA A 1 179 ? 5.026 1.205 -9.316 1.00 95.94 179 ALA A N 1
ATOM 1292 C CA . 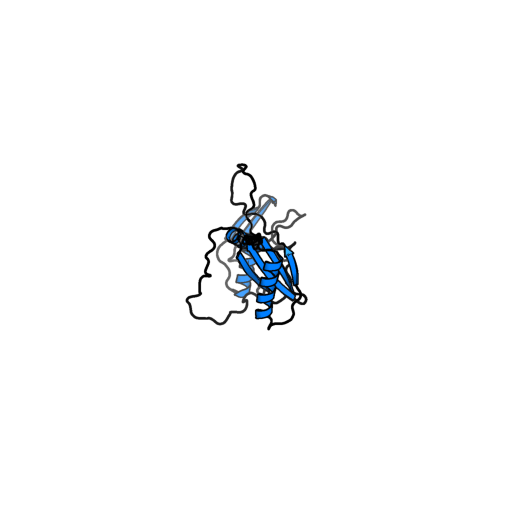ALA A 1 179 ? 3.760 1.926 -9.439 1.00 95.94 179 ALA A CA 1
ATOM 1293 C C . ALA A 1 179 ? 3.557 2.466 -10.864 1.00 95.94 179 ALA A C 1
ATOM 1295 O O . ALA A 1 179 ? 2.498 2.255 -11.458 1.00 95.94 179 ALA A O 1
ATOM 1296 N N . LEU A 1 180 ? 4.590 3.092 -11.440 1.00 95.25 180 LEU A N 1
ATOM 1297 C CA . LEU A 1 180 ? 4.553 3.576 -12.818 1.00 95.25 180 LEU A CA 1
ATOM 1298 C C . LEU A 1 180 ? 4.358 2.429 -13.816 1.00 95.25 180 LEU A C 1
ATOM 1300 O O . LEU A 1 180 ? 3.505 2.527 -14.694 1.00 95.25 180 LEU A O 1
ATOM 1304 N N . ALA A 1 181 ? 5.102 1.332 -13.668 1.00 94.56 181 ALA A N 1
ATOM 1305 C CA . ALA A 1 181 ? 5.010 0.181 -14.557 1.00 94.56 181 ALA A CA 1
ATOM 1306 C C . ALA A 1 181 ? 3.593 -0.416 -14.567 1.00 94.56 181 ALA A C 1
ATOM 1308 O O . ALA A 1 181 ? 3.065 -0.705 -15.637 1.00 94.56 181 ALA A O 1
ATOM 1309 N N . GLN A 1 182 ? 2.937 -0.522 -13.407 1.00 96.19 182 GLN A N 1
ATOM 1310 C CA . GLN A 1 182 ? 1.553 -1.001 -13.322 1.00 96.19 182 GLN A CA 1
ATOM 1311 C C . GLN A 1 182 ? 0.550 -0.058 -14.007 1.00 96.19 182 GLN A C 1
ATOM 1313 O O . GLN A 1 182 ? -0.389 -0.523 -14.652 1.00 96.19 182 GLN A O 1
ATOM 1318 N N . VAL A 1 183 ? 0.753 1.263 -13.919 1.00 95.69 183 VAL A N 1
ATOM 1319 C CA . VAL A 1 183 ? -0.067 2.250 -14.647 1.00 95.69 183 VAL A CA 1
ATOM 1320 C C . VAL A 1 183 ? 0.150 2.132 -16.156 1.00 95.69 183 VAL A C 1
ATOM 1322 O O . VAL A 1 183 ? -0.819 2.096 -16.911 1.00 95.69 183 VAL A O 1
ATOM 1325 N N . LEU A 1 184 ? 1.402 2.041 -16.609 1.00 93.00 184 LEU A N 1
ATOM 1326 C CA . LEU A 1 184 ? 1.724 1.892 -18.030 1.00 93.00 184 LEU A CA 1
ATOM 1327 C C . LEU A 1 184 ? 1.158 0.585 -18.600 1.00 93.00 184 LEU A C 1
ATOM 1329 O O . LEU A 1 184 ? 0.568 0.598 -19.680 1.00 93.00 184 LEU A O 1
ATOM 1333 N N . ASN A 1 185 ? 1.237 -0.504 -17.832 1.00 93.62 185 ASN A N 1
ATOM 1334 C CA . ASN A 1 185 ? 0.609 -1.774 -18.176 1.00 93.62 185 ASN A CA 1
ATOM 1335 C C . ASN A 1 185 ? -0.914 -1.675 -18.232 1.00 93.62 185 ASN A C 1
ATOM 1337 O O . ASN A 1 185 ? -1.542 -2.366 -19.006 1.00 93.62 185 ASN A O 1
ATOM 1341 N N . TYR A 1 186 ? -1.564 -0.832 -17.439 1.00 94.88 186 TYR A N 1
ATOM 1342 C CA . TYR A 1 186 ? -3.010 -0.670 -17.588 1.00 94.88 186 TYR A CA 1
ATOM 1343 C C . TYR A 1 186 ? -3.391 -0.004 -18.924 1.00 94.88 186 TYR A C 1
ATOM 1345 O O . TYR A 1 186 ? -4.401 -0.362 -19.526 1.00 94.88 186 TYR A O 1
ATOM 1353 N N . TYR A 1 187 ? -2.584 0.946 -19.404 1.00 93.38 187 TYR A N 1
ATOM 1354 C CA . TYR A 1 187 ? -2.885 1.692 -20.629 1.00 93.38 187 TYR A CA 1
ATOM 1355 C C . TYR A 1 187 ? -2.380 1.041 -21.924 1.00 93.38 187 TYR A C 1
ATOM 1357 O O . TYR A 1 187 ? -2.861 1.427 -22.987 1.00 93.38 187 TYR A O 1
ATOM 1365 N N . HIS A 1 188 ? -1.426 0.102 -21.861 1.00 88.25 188 HIS A N 1
ATOM 1366 C CA . HIS A 1 188 ? -0.818 -0.559 -23.031 1.00 88.25 188 HIS A CA 1
ATOM 1367 C C . HIS A 1 188 ? -0.467 0.425 -24.160 1.00 88.25 188 HIS A C 1
ATOM 1369 O O . HIS A 1 188 ? -0.901 0.297 -25.309 1.00 88.25 188 HIS A O 1
ATOM 1375 N N . GLN A 1 189 ? 0.301 1.462 -23.829 1.00 77.81 189 GLN A N 1
ATOM 1376 C CA . GLN A 1 189 ? 0.736 2.439 -24.822 1.00 77.81 189 GLN A CA 1
ATOM 1377 C C . GLN A 1 189 ? 1.717 1.769 -25.798 1.00 77.81 189 GLN A C 1
ATOM 1379 O O . GLN A 1 189 ? 2.844 1.437 -25.441 1.00 77.81 189 GLN A O 1
ATOM 1384 N N . ASN A 1 190 ? 1.288 1.581 -27.049 1.00 74.44 190 ASN A N 1
ATOM 1385 C CA . ASN A 1 190 ? 2.123 1.021 -28.125 1.00 74.44 190 ASN A CA 1
ATOM 1386 C C . ASN A 1 190 ? 3.082 2.053 -28.748 1.00 74.44 190 ASN A C 1
ATOM 1388 O O . ASN A 1 190 ? 3.802 1.744 -29.697 1.00 74.44 190 ASN A O 1
ATOM 1392 N N . GLN A 1 191 ? 3.077 3.290 -28.248 1.00 80.00 191 GLN A N 1
ATOM 1393 C CA . GLN A 1 191 ? 4.037 4.309 -28.647 1.00 80.00 191 GLN A CA 1
ATOM 1394 C C . GLN A 1 191 ? 5.356 4.084 -27.909 1.00 80.00 191 GLN A C 1
ATOM 1396 O O . GLN A 1 191 ? 5.370 3.836 -26.703 1.00 80.00 191 GLN A O 1
ATOM 1401 N N . LYS A 1 192 ? 6.470 4.185 -28.637 1.00 81.81 192 LYS A N 1
ATOM 1402 C CA . LYS A 1 192 ? 7.792 4.193 -28.012 1.00 81.81 192 LYS A CA 1
ATOM 1403 C C . LYS A 1 192 ? 7.961 5.460 -27.181 1.00 81.81 192 LYS A C 1
ATOM 1405 O O . LYS A 1 192 ? 7.411 6.508 -27.522 1.00 81.81 192 LYS A O 1
ATOM 1410 N N . GLY A 1 193 ? 8.726 5.352 -26.100 1.00 83.00 193 GLY A N 1
ATOM 1411 C CA . GLY A 1 193 ? 9.085 6.520 -25.309 1.00 83.00 193 GLY A CA 1
ATOM 1412 C C . GLY A 1 193 ? 10.022 7.451 -26.083 1.00 83.00 193 GLY A C 1
ATOM 1413 O O . GLY A 1 193 ? 10.575 7.094 -27.120 1.00 83.00 193 GLY A O 1
ATOM 1414 N N . GLY A 1 194 ? 10.204 8.663 -25.569 1.00 87.69 194 GLY A N 1
ATOM 1415 C CA . GLY A 1 194 ? 11.192 9.613 -26.074 1.00 87.69 194 GLY A CA 1
ATOM 1416 C C . GLY A 1 194 ? 12.304 9.852 -25.056 1.00 87.69 194 GLY A C 1
ATOM 1417 O O . GLY A 1 194 ? 12.086 9.730 -23.851 1.00 87.69 194 GLY A O 1
ATOM 1418 N N . GLY A 1 195 ? 13.480 10.243 -25.545 1.00 90.75 195 GLY A N 1
ATOM 1419 C CA . GLY A 1 195 ? 14.626 10.609 -24.714 1.00 90.75 195 GLY A CA 1
ATOM 1420 C C . GLY A 1 195 ? 15.430 9.419 -24.190 1.00 90.75 195 GLY A C 1
ATOM 1421 O O . GLY A 1 195 ? 15.188 8.266 -24.544 1.00 90.75 195 GLY A O 1
ATOM 1422 N N . SER A 1 196 ? 16.401 9.723 -23.331 1.00 92.56 196 SER A N 1
ATOM 1423 C CA . SER A 1 196 ? 17.314 8.739 -22.754 1.00 92.56 196 SER A CA 1
ATOM 1424 C C . SER A 1 196 ? 17.622 9.042 -21.292 1.00 92.56 196 SER A C 1
ATOM 1426 O O . SER A 1 196 ? 17.668 10.207 -20.896 1.00 92.56 196 SER A O 1
ATOM 1428 N N . LEU A 1 197 ? 17.907 8.004 -20.513 1.00 90.31 197 LEU A N 1
ATOM 1429 C CA . LEU A 1 197 ? 18.431 8.090 -19.154 1.00 90.31 197 LEU A CA 1
ATOM 1430 C C . LEU A 1 197 ? 19.845 7.510 -19.126 1.00 90.31 197 LEU A C 1
ATOM 1432 O O . LEU A 1 197 ? 20.061 6.415 -19.641 1.00 90.31 197 LEU A O 1
ATOM 1436 N N . LYS A 1 198 ? 20.782 8.220 -18.491 1.00 91.94 198 LYS A N 1
ATOM 1437 C CA . LYS A 1 198 ? 22.121 7.702 -18.194 1.00 91.94 198 LYS A CA 1
ATOM 1438 C C . LYS A 1 198 ? 22.477 7.956 -16.739 1.00 91.94 198 LYS A C 1
ATOM 1440 O O . LYS A 1 198 ? 22.303 9.080 -16.268 1.00 91.94 198 LYS A O 1
ATOM 1445 N N . TYR A 1 199 ? 22.973 6.943 -16.040 1.00 89.50 199 TYR A N 1
ATOM 1446 C CA . TYR A 1 199 ? 23.528 7.102 -14.695 1.00 89.50 199 TYR A CA 1
ATOM 1447 C C . TYR A 1 199 ? 24.528 5.990 -14.370 1.00 89.50 199 TYR A C 1
ATOM 1449 O O . TYR A 1 199 ? 24.440 4.888 -14.907 1.00 89.50 199 TYR A O 1
ATOM 1457 N N . ALA A 1 200 ? 25.462 6.275 -13.465 1.00 87.25 200 ALA A N 1
ATOM 1458 C CA . ALA A 1 200 ? 26.374 5.283 -12.908 1.00 87.25 200 ALA A CA 1
ATOM 1459 C C . ALA A 1 200 ? 25.877 4.837 -11.528 1.00 87.25 200 ALA A C 1
ATOM 1461 O O . ALA A 1 200 ? 25.530 5.669 -10.686 1.00 87.25 200 ALA A O 1
ATOM 1462 N N . HIS A 1 201 ? 25.844 3.528 -11.295 1.00 83.69 201 HIS A N 1
ATOM 1463 C CA . HIS A 1 201 ? 25.548 2.938 -9.997 1.00 83.69 201 HIS A CA 1
ATOM 1464 C C . HIS A 1 201 ? 26.858 2.521 -9.329 1.00 83.69 201 HIS A C 1
ATOM 1466 O O . HIS A 1 201 ? 27.487 1.547 -9.742 1.00 83.69 201 HIS A O 1
ATOM 1472 N N . VAL A 1 202 ? 27.266 3.285 -8.314 1.00 82.00 202 VAL A N 1
ATOM 1473 C CA . VAL A 1 202 ? 28.589 3.165 -7.682 1.00 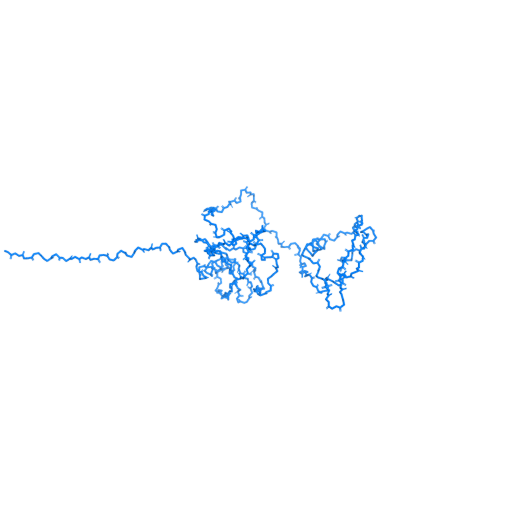82.00 202 VAL A CA 1
ATOM 1474 C C . VAL A 1 202 ? 28.787 1.787 -7.053 1.00 82.00 202 VAL A C 1
ATOM 1476 O O . VAL A 1 202 ? 29.788 1.141 -7.335 1.00 82.00 202 VAL A O 1
ATOM 1479 N N . ASP A 1 203 ? 27.814 1.298 -6.283 1.00 80.25 203 ASP A N 1
ATOM 1480 C CA . ASP A 1 203 ? 27.976 0.063 -5.500 1.00 80.25 203 ASP A CA 1
ATOM 1481 C C . ASP A 1 203 ? 28.083 -1.203 -6.362 1.00 80.25 203 ASP A C 1
ATOM 1483 O O . ASP A 1 203 ? 28.675 -2.190 -5.938 1.00 80.25 203 ASP A O 1
ATOM 1487 N N . SER A 1 204 ? 27.510 -1.189 -7.571 1.00 81.31 204 SER A N 1
ATOM 1488 C CA . SER A 1 204 ? 27.634 -2.306 -8.521 1.00 81.31 204 SER A CA 1
ATOM 1489 C C . SER A 1 204 ? 28.671 -2.043 -9.612 1.00 81.31 204 SER A C 1
ATOM 1491 O O . SER A 1 204 ? 28.764 -2.833 -10.548 1.00 81.31 204 SER A O 1
ATOM 1493 N N . GLU A 1 205 ? 29.371 -0.905 -9.555 1.00 85.31 205 GLU A N 1
ATOM 1494 C CA . GLU A 1 205 ? 30.332 -0.455 -10.570 1.00 85.31 205 GLU A CA 1
ATOM 1495 C C . GLU A 1 205 ? 29.779 -0.554 -12.008 1.00 85.31 205 GLU A C 1
ATOM 1497 O O . GLU A 1 205 ? 30.473 -0.936 -12.947 1.00 85.31 205 GLU A O 1
ATOM 1502 N N . THR A 1 206 ? 28.486 -0.255 -12.190 1.00 83.19 206 THR A N 1
ATOM 1503 C CA . THR A 1 206 ? 27.784 -0.427 -13.474 1.00 83.19 206 THR A CA 1
ATOM 1504 C C . THR A 1 206 ? 27.237 0.898 -13.982 1.00 83.19 206 THR A C 1
ATOM 1506 O O . THR A 1 206 ? 26.575 1.629 -13.243 1.00 83.19 206 THR A O 1
ATOM 1509 N N . GLU A 1 207 ? 27.440 1.180 -15.265 1.00 89.44 207 GLU A N 1
ATOM 1510 C CA . GLU A 1 207 ? 26.777 2.281 -15.962 1.00 89.44 207 GLU A CA 1
ATOM 1511 C C . GLU A 1 207 ? 25.507 1.793 -16.660 1.00 89.44 207 GLU A C 1
ATOM 1513 O O . GLU A 1 207 ? 25.493 0.750 -17.315 1.00 89.44 207 GLU A O 1
ATOM 1518 N N . TYR A 1 208 ? 24.435 2.566 -16.527 1.00 86.75 208 TYR A N 1
ATOM 1519 C CA . TYR A 1 208 ? 23.152 2.301 -17.156 1.00 86.75 208 TYR A CA 1
ATOM 1520 C C . TYR A 1 208 ? 22.866 3.380 -18.182 1.00 86.75 208 TYR A C 1
ATOM 1522 O O . TYR A 1 208 ? 22.880 4.569 -17.867 1.00 86.75 208 TYR A O 1
ATOM 1530 N N . GLU A 1 209 ? 22.546 2.946 -19.394 1.00 90.81 209 GLU A N 1
ATOM 1531 C CA . GL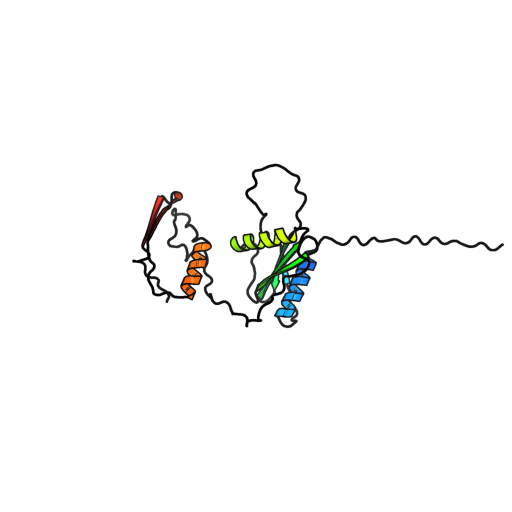U A 1 209 ? 22.062 3.791 -20.472 1.00 90.81 209 GLU A CA 1
ATOM 1532 C C . GLU A 1 209 ? 20.797 3.166 -21.051 1.00 90.81 209 GLU A C 1
ATOM 1534 O O . GLU A 1 209 ? 20.793 2.016 -21.490 1.00 90.81 209 GLU A O 1
ATOM 1539 N N . ILE A 1 210 ? 19.708 3.929 -21.028 1.00 89.69 210 ILE A N 1
ATOM 1540 C CA . ILE A 1 210 ? 18.427 3.528 -21.597 1.00 89.69 210 ILE A CA 1
ATOM 1541 C C . ILE A 1 210 ? 18.024 4.595 -22.596 1.00 89.69 210 ILE A C 1
ATOM 1543 O O . ILE A 1 210 ? 17.823 5.748 -22.224 1.00 89.69 210 ILE A O 1
ATOM 1547 N N . ASP A 1 211 ? 17.865 4.200 -23.852 1.00 92.50 211 ASP A N 1
ATOM 1548 C CA . ASP A 1 211 ? 17.193 4.995 -24.869 1.00 92.50 211 ASP A CA 1
ATOM 1549 C C . ASP A 1 211 ? 15.748 4.498 -25.011 1.00 92.50 211 ASP A C 1
ATOM 1551 O O . ASP A 1 211 ? 15.465 3.378 -25.453 1.00 92.50 211 ASP A O 1
ATOM 1555 N N . TYR A 1 212 ? 14.802 5.339 -24.599 1.00 90.88 212 TYR A N 1
ATOM 1556 C CA . TYR A 1 212 ? 13.387 4.988 -24.616 1.00 90.88 212 TYR A CA 1
ATOM 1557 C C . TYR A 1 212 ? 12.828 4.922 -26.043 1.00 90.88 212 TYR A C 1
ATOM 1559 O O . TYR A 1 212 ? 11.825 4.243 -26.267 1.00 90.88 212 TYR A O 1
ATOM 1567 N N . SER A 1 213 ? 13.491 5.568 -27.011 1.00 91.69 213 SER A N 1
ATOM 1568 C CA . SER A 1 213 ? 13.072 5.587 -28.418 1.00 91.69 213 SER A CA 1
ATOM 1569 C C . SER A 1 213 ? 13.412 4.301 -29.175 1.00 91.69 213 SER A C 1
ATOM 1571 O O . SER A 1 213 ? 12.739 3.947 -30.148 1.00 91.69 213 SER A O 1
ATOM 1573 N N . SER A 1 214 ? 14.409 3.548 -28.710 1.00 89.88 214 SER A N 1
ATOM 1574 C CA . SER A 1 214 ? 14.739 2.220 -29.238 1.00 89.88 214 SER A CA 1
ATOM 1575 C C . SER A 1 214 ? 14.035 1.086 -28.484 1.00 89.88 214 SER A C 1
ATOM 1577 O O . SER A 1 214 ? 13.826 0.015 -29.059 1.00 89.88 214 SER A O 1
ATOM 1579 N N . THR A 1 215 ? 13.566 1.332 -27.258 1.00 88.75 215 THR A N 1
ATOM 1580 C CA . THR A 1 215 ? 12.890 0.336 -26.412 1.00 88.75 215 THR A CA 1
ATOM 1581 C C . THR A 1 215 ? 11.484 -0.005 -26.923 1.00 88.75 215 THR A C 1
ATOM 1583 O O . THR A 1 215 ? 10.708 0.864 -27.313 1.00 88.75 215 THR A O 1
ATOM 1586 N N . THR A 1 216 ? 11.145 -1.297 -26.921 1.00 88.50 216 THR A N 1
ATOM 1587 C CA . THR A 1 216 ? 9.792 -1.796 -27.217 1.00 88.50 216 THR A CA 1
ATOM 1588 C C . THR A 1 216 ? 9.283 -2.562 -26.003 1.00 88.50 216 THR A C 1
ATOM 1590 O O . THR A 1 216 ? 9.987 -3.433 -25.497 1.00 88.50 216 THR A O 1
ATOM 1593 N N . TYR A 1 217 ? 8.084 -2.222 -25.535 1.00 89.00 217 TYR A N 1
ATOM 1594 C CA . TYR A 1 217 ? 7.444 -2.878 -24.398 1.00 89.00 217 TYR A CA 1
ATOM 1595 C C . TYR A 1 217 ? 6.513 -3.979 -24.900 1.00 89.00 217 TYR A C 1
ATOM 1597 O O . TYR A 1 217 ? 5.656 -3.725 -25.749 1.00 89.00 217 TYR A O 1
ATOM 1605 N N . ASP A 1 218 ? 6.704 -5.197 -24.397 1.00 90.12 218 ASP A N 1
ATOM 1606 C CA . ASP A 1 218 ? 5.806 -6.312 -24.675 1.00 90.12 218 ASP A CA 1
ATOM 1607 C C . ASP A 1 218 ? 4.667 -6.303 -23.654 1.00 90.12 218 ASP A C 1
ATOM 1609 O O . ASP A 1 218 ? 4.870 -6.593 -22.477 1.00 90.12 218 ASP A O 1
ATOM 1613 N N . TRP A 1 219 ? 3.489 -5.881 -24.109 1.00 89.69 219 TRP A N 1
ATOM 1614 C CA . TRP A 1 219 ? 2.282 -5.754 -23.289 1.00 89.69 219 TRP A CA 1
ATOM 1615 C C . TRP A 1 219 ? 1.395 -7.010 -23.313 1.00 89.69 219 TRP A C 1
ATOM 1617 O O . TRP A 1 219 ? 0.300 -6.981 -22.751 1.00 89.69 219 TRP A O 1
ATOM 1627 N N . LYS A 1 220 ? 1.791 -8.061 -24.043 1.00 79.12 220 LYS A N 1
ATOM 1628 C CA . LYS A 1 220 ? 0.963 -9.258 -24.246 1.00 79.12 220 LYS A CA 1
ATOM 1629 C C . LYS A 1 220 ? 1.057 -10.265 -23.108 1.00 79.12 220 LYS A C 1
ATOM 1631 O O . LYS A 1 220 ? 2.145 -10.413 -22.515 1.00 79.12 220 LYS A O 1
#

Mean predicted aligned error: 11.32 Å

Foldseek 3Di:
DDDDDDDDDPDPPPPPDPPQAQDLVNQVVQFLVVVCVVVVNDDWDWDKDWACLDAPPDVDDDDDDDPPDLRKTWMWIATDVAKIWIWIAARHDIDTPDMDPGDGDDRVDDDNVVSVVVNVVRVQNSDPPNDPDDDDPPDDDDDDDDDLQPDPDDFDPPNQVVAADQVPDGGTNDPVVRVVVSVCLSVVPQQFDQDKDWDADVVRRDIDIDGSNPDGDDSD

Solvent-accessible surface area (backbone atoms only — not comparable to full-atom values): 14093 Å² total; per-residue (Å²): 143,82,88,81,82,86,78,84,79,81,77,81,78,75,76,75,68,80,77,77,63,72,46,75,66,55,44,48,50,54,45,50,55,55,48,20,68,74,61,74,67,50,94,79,55,68,51,81,42,79,43,85,47,69,76,87,77,64,98,65,80,89,71,93,70,86,88,78,76,74,57,33,41,42,36,38,34,31,32,71,95,37,6,26,32,32,26,38,32,13,79,63,42,77,45,77,77,46,71,43,82,54,58,68,78,58,71,93,71,63,54,68,72,58,26,59,54,48,34,53,54,28,54,50,25,38,38,95,77,61,73,95,61,80,85,74,84,91,63,84,89,70,82,85,78,73,80,81,65,80,77,86,83,64,38,46,83,78,69,15,76,87,41,62,48,76,88,84,55,62,43,60,54,43,70,67,58,45,54,50,49,47,53,48,62,63,66,57,69,87,68,61,46,78,60,71,51,75,52,74,42,76,92,51,76,41,77,47,78,46,53,32,59,79,47,81,84,85,81,125

pLDDT: mean 80.68, std 19.25, range [31.56, 97.56]

Organism: NCBI:txid408170

Radius of gyration: 26.57 Å; Cα contacts (8 Å, |Δi|>4): 271; chains: 1; bounding box: 68×36×103 Å